Protein AF-A0A379T3Z0-F1 (afdb_monomer)

Secondary structure (DSSP, 8-state):
-PPPHHHHHHHHHTHHHHHHHHHHHT-HHHHHHHHTSSBHHHHHHHHHHHHHHHTTHIIIIIHHHHHHHHH-TT-S-GGGHHHHHHHHHS-HHHHHHHHHHHHHHHHHHHHHHHHHHHHIIIIIIIIIII-TT--HHHHHHHHHHHHHHHHHHHHHHHHHHTT-TT-HHHHHHHHHHHHHHHHHHHHHHHHH-TT--HHHHHHHHHHHHHHHHIIIIIS--SS-HHHHHHHHHHHHHHHHHHHHHHS--SS---PPP--SSB---TTTSTTHHHHHHHHHHGGGG-HHHHHHHSSHHHHHHHHGGGGS------SS------S----HHHHHHHTTSS--

Structure (mmCIF, N/CA/C/O backbone):
data_AF-A0A379T3Z0-F1
#
_entry.id   AF-A0A379T3Z0-F1
#
loop_
_atom_site.group_PDB
_atom_site.id
_atom_site.type_symbol
_atom_site.label_atom_id
_atom_site.label_alt_id
_atom_site.label_comp_id
_atom_site.label_asym_id
_atom_site.label_entity_id
_atom_site.label_seq_id
_atom_site.pdbx_PDB_ins_code
_atom_site.Cartn_x
_atom_site.Cartn_y
_atom_site.Cartn_z
_atom_site.occupancy
_atom_site.B_iso_or_equiv
_atom_site.auth_seq_id
_atom_site.auth_comp_id
_atom_site.auth_asym_id
_atom_site.auth_atom_id
_atom_site.pdbx_PDB_model_num
ATOM 1 N N . MET A 1 1 ? 8.947 -28.298 -14.778 1.00 28.92 1 MET A N 1
ATOM 2 C CA . MET A 1 1 ? 7.660 -29.016 -14.642 1.00 28.92 1 MET A CA 1
ATOM 3 C C . MET A 1 1 ? 6.609 -27.996 -14.218 1.00 28.92 1 MET A C 1
ATOM 5 O O . MET A 1 1 ? 6.736 -27.437 -13.139 1.00 28.92 1 MET A O 1
ATOM 9 N N . ALA A 1 2 ? 5.667 -27.624 -15.089 1.00 28.89 2 ALA A N 1
ATOM 10 C CA . ALA A 1 2 ? 4.627 -26.660 -14.717 1.00 28.89 2 ALA A CA 1
ATOM 11 C C . ALA A 1 2 ? 3.614 -27.351 -13.786 1.00 28.89 2 ALA A C 1
ATOM 13 O O . ALA A 1 2 ? 3.179 -28.455 -14.115 1.00 28.89 2 ALA A O 1
ATOM 14 N N . PRO A 1 3 ? 3.224 -26.748 -12.649 1.00 35.75 3 PRO A N 1
ATOM 15 C CA . PRO A 1 3 ? 2.251 -27.368 -11.761 1.00 35.75 3 PRO A CA 1
ATOM 16 C C . PRO A 1 3 ? 0.891 -27.517 -12.471 1.00 35.75 3 PRO A C 1
ATOM 18 O O . PRO A 1 3 ? 0.545 -26.697 -13.337 1.00 35.75 3 PRO A O 1
ATOM 21 N N . PRO A 1 4 ? 0.105 -28.552 -12.122 1.00 34.31 4 PRO A N 1
ATOM 22 C CA . PRO A 1 4 ? -1.145 -28.881 -12.800 1.00 34.31 4 PRO A CA 1
ATOM 23 C C . PRO A 1 4 ? -2.124 -27.698 -12.793 1.00 34.31 4 PRO A C 1
ATOM 25 O O . PRO A 1 4 ? -2.203 -26.918 -11.843 1.00 34.31 4 PRO A O 1
ATOM 28 N N . THR A 1 5 ? -2.892 -27.557 -13.874 1.00 42.81 5 THR A N 1
ATOM 29 C CA . THR A 1 5 ? -3.839 -26.456 -14.153 1.00 42.81 5 THR A CA 1
ATOM 30 C C . THR A 1 5 ? -4.829 -26.160 -13.019 1.00 42.81 5 THR A C 1
ATOM 32 O O . THR A 1 5 ? -5.204 -25.000 -12.849 1.00 42.81 5 THR A O 1
ATOM 35 N N . ARG A 1 6 ? -5.159 -27.142 -12.166 1.00 33.28 6 ARG A N 1
ATOM 36 C CA . ARG A 1 6 ? -5.992 -26.959 -10.958 1.00 33.28 6 ARG A CA 1
ATOM 37 C C . ARG A 1 6 ? -5.381 -26.004 -9.920 1.00 33.28 6 ARG A C 1
ATOM 39 O O . ARG A 1 6 ? -6.112 -25.254 -9.281 1.00 33.28 6 ARG A O 1
ATOM 46 N N . CYS A 1 7 ? -4.052 -25.934 -9.819 1.00 44.53 7 CYS A N 1
ATOM 47 C CA . CYS A 1 7 ? -3.361 -25.006 -8.915 1.00 44.53 7 CYS A CA 1
ATOM 48 C C . CYS A 1 7 ? -3.495 -23.537 -9.364 1.00 44.53 7 CYS A C 1
ATOM 50 O O . CYS A 1 7 ? -3.517 -22.615 -8.548 1.00 44.53 7 CYS A O 1
ATOM 52 N N . ARG A 1 8 ? -3.659 -23.276 -10.670 1.00 43.12 8 ARG A N 1
ATOM 53 C CA . ARG A 1 8 ? -3.712 -21.897 -11.181 1.00 43.12 8 ARG A CA 1
ATOM 54 C C . ARG A 1 8 ? -4.942 -21.137 -10.708 1.00 43.12 8 ARG A C 1
ATOM 56 O O . ARG A 1 8 ? -4.802 -19.942 -10.477 1.00 43.12 8 ARG A O 1
ATOM 63 N N . LEU A 1 9 ? -6.094 -21.792 -10.551 1.00 37.50 9 LEU A N 1
ATOM 64 C CA . LEU A 1 9 ? -7.332 -21.145 -10.107 1.00 37.50 9 LEU A CA 1
ATOM 65 C C . LEU A 1 9 ? -7.263 -20.781 -8.616 1.00 37.50 9 LEU A C 1
ATOM 67 O O . LEU A 1 9 ? -7.533 -19.635 -8.261 1.00 37.50 9 LEU A O 1
ATOM 71 N N . ALA A 1 10 ? -6.775 -21.698 -7.772 1.00 43.09 10 ALA A N 1
ATOM 72 C CA . ALA A 1 10 ? -6.549 -21.444 -6.348 1.00 43.09 10 ALA A CA 1
ATOM 73 C C . ALA A 1 10 ? -5.635 -20.225 -6.128 1.00 43.09 10 ALA A C 1
ATOM 75 O O . ALA A 1 10 ? -5.984 -19.317 -5.381 1.00 43.09 10 ALA A O 1
ATOM 76 N N . ARG A 1 11 ? -4.534 -20.119 -6.888 1.00 48.69 11 ARG A N 1
ATOM 77 C CA . ARG A 1 11 ? -3.619 -18.962 -6.860 1.00 48.69 11 ARG A CA 1
ATOM 78 C C . ARG A 1 11 ? -4.312 -17.613 -7.117 1.00 48.69 11 ARG A C 1
ATOM 80 O O . ARG A 1 11 ? -3.890 -16.602 -6.558 1.00 48.69 11 ARG A O 1
ATOM 87 N N . ARG A 1 12 ? -5.338 -17.575 -7.981 1.00 46.75 12 ARG A N 1
ATOM 88 C CA . ARG A 1 12 ? -6.075 -16.339 -8.313 1.00 46.75 12 ARG A CA 1
ATOM 89 C C . ARG A 1 12 ? -7.097 -15.967 -7.244 1.00 46.75 12 ARG A C 1
ATOM 91 O O . ARG A 1 12 ? -7.274 -14.782 -6.992 1.00 46.75 12 ARG A O 1
ATOM 98 N N . PHE A 1 13 ? -7.745 -16.958 -6.636 1.00 46.41 13 PHE A N 1
ATOM 99 C CA . PHE A 1 13 ? -8.873 -16.737 -5.732 1.00 46.41 13 PHE A CA 1
ATOM 100 C C . PHE A 1 13 ? -8.493 -16.618 -4.251 1.00 46.41 13 PHE A C 1
ATOM 102 O O . PHE A 1 13 ? -9.243 -15.998 -3.512 1.00 46.41 13 PHE A O 1
ATOM 109 N N . THR A 1 14 ? -7.345 -17.129 -3.793 1.00 61.53 14 THR A N 1
ATOM 110 C CA . THR A 1 14 ? -6.979 -17.026 -2.365 1.00 61.53 14 THR A CA 1
ATOM 111 C C . THR A 1 14 ? -5.936 -15.943 -2.096 1.00 61.53 14 THR A C 1
ATOM 113 O O . THR A 1 14 ? -6.253 -14.930 -1.484 1.00 61.53 14 THR A O 1
ATOM 116 N N . GLY A 1 15 ? -4.704 -16.081 -2.590 1.00 67.31 15 GLY A N 1
ATOM 117 C CA . GLY A 1 15 ? -3.621 -15.141 -2.254 1.00 67.31 15 GLY A CA 1
ATOM 118 C C . GLY A 1 15 ? -3.788 -13.735 -2.847 1.00 67.31 15 GLY A C 1
ATOM 119 O O . GLY A 1 15 ? -3.526 -12.734 -2.180 1.00 67.31 15 GLY A O 1
ATOM 120 N N . LEU A 1 16 ? -4.238 -13.633 -4.102 1.00 73.50 16 LEU A N 1
ATOM 121 C CA . LEU A 1 16 ? -4.326 -12.342 -4.793 1.00 73.50 16 LEU A CA 1
ATOM 122 C C . LEU A 1 16 ? -5.467 -11.462 -4.268 1.00 73.50 16 LEU A C 1
ATOM 124 O O . LEU A 1 16 ? -5.292 -10.248 -4.162 1.00 73.50 16 LEU A O 1
ATOM 128 N N . ILE A 1 17 ? -6.612 -12.066 -3.926 1.00 77.75 17 ILE A N 1
ATOM 129 C CA . ILE A 1 17 ? -7.742 -11.340 -3.336 1.00 77.75 17 ILE A CA 1
ATOM 130 C C . ILE A 1 17 ? -7.294 -10.691 -2.029 1.00 77.75 17 ILE A C 1
ATOM 132 O O . ILE A 1 17 ? -7.467 -9.491 -1.873 1.00 77.75 17 ILE A O 1
ATOM 136 N N . LEU A 1 18 ? -6.607 -11.432 -1.155 1.00 77.88 18 LEU A N 1
ATOM 137 C CA . LEU A 1 18 ? -6.125 -10.913 0.128 1.00 77.88 18 LEU A CA 1
ATOM 138 C C . LEU A 1 18 ? -5.171 -9.726 -0.027 1.00 77.88 18 LEU A C 1
ATOM 140 O O . LEU A 1 18 ? -5.315 -8.720 0.665 1.00 77.88 18 LEU A O 1
ATOM 144 N N . VAL A 1 19 ? -4.218 -9.815 -0.959 1.00 77.50 19 VAL A N 1
ATOM 145 C CA . VAL A 1 19 ? -3.271 -8.720 -1.224 1.00 77.50 19 VAL A CA 1
ATOM 146 C C . VAL A 1 19 ? -3.990 -7.484 -1.763 1.00 77.50 19 VAL A C 1
ATOM 148 O O . VAL A 1 19 ? -3.658 -6.368 -1.364 1.00 77.50 19 VAL A O 1
ATOM 151 N N . ASN A 1 20 ? -4.971 -7.664 -2.650 1.00 81.62 20 ASN A N 1
ATOM 152 C CA . ASN A 1 20 ? -5.754 -6.552 -3.181 1.00 81.62 20 ASN A CA 1
ATOM 153 C C . ASN A 1 20 ? -6.669 -5.945 -2.113 1.00 81.62 20 ASN A C 1
ATOM 155 O O . ASN A 1 20 ? -6.704 -4.726 -1.981 1.00 81.62 20 ASN A O 1
ATOM 159 N N . THR A 1 21 ? -7.359 -6.760 -1.315 1.00 82.12 21 THR A N 1
ATOM 160 C CA . THR A 1 21 ? -8.203 -6.286 -0.211 1.00 82.12 21 THR A CA 1
ATOM 161 C C . THR A 1 21 ? -7.379 -5.497 0.798 1.00 82.12 21 THR A C 1
ATOM 163 O O . THR A 1 21 ? -7.781 -4.401 1.170 1.00 82.12 21 THR A O 1
ATOM 166 N N . PHE A 1 22 ? -6.193 -5.986 1.177 1.00 84.31 22 PHE A N 1
ATOM 167 C CA . PHE A 1 22 ? -5.253 -5.211 1.985 1.00 84.31 22 PHE A CA 1
ATOM 168 C C . PHE A 1 22 ? -4.958 -3.858 1.320 1.00 84.31 22 PHE A C 1
ATOM 170 O O . PHE A 1 22 ? -5.196 -2.795 1.889 1.00 84.31 22 PHE A O 1
ATOM 177 N N . TYR A 1 23 ? -4.490 -3.890 0.071 1.00 82.56 23 TYR A N 1
ATOM 178 C CA . TYR A 1 23 ? -4.040 -2.687 -0.617 1.00 82.56 23 TYR A CA 1
ATOM 179 C C . TYR A 1 23 ? -5.132 -1.614 -0.719 1.00 82.56 23 TYR A C 1
ATOM 181 O O . TYR A 1 23 ? -4.841 -0.444 -0.503 1.00 82.56 23 TYR A O 1
ATOM 189 N N . TRP A 1 24 ? -6.378 -1.990 -1.008 1.00 82.50 24 TRP A N 1
ATOM 190 C CA . TRP A 1 24 ? -7.469 -1.032 -1.206 1.00 82.50 24 TRP A CA 1
ATOM 191 C C . TRP A 1 24 ? -8.179 -0.622 0.085 1.00 82.50 24 TRP A C 1
ATOM 193 O O . TRP A 1 24 ? -8.603 0.526 0.198 1.00 82.50 24 TRP A O 1
ATOM 203 N N . CYS A 1 25 ? -8.303 -1.525 1.059 1.00 81.06 25 CYS A N 1
ATOM 204 C CA . CYS A 1 25 ? -9.104 -1.281 2.260 1.00 81.06 25 CYS A CA 1
ATOM 205 C C . CYS A 1 25 ? -8.281 -0.821 3.467 1.00 81.06 25 CYS A C 1
ATOM 207 O O . CYS A 1 25 ? -8.857 -0.300 4.417 1.00 81.06 25 CYS A O 1
ATOM 209 N N . THR A 1 26 ? -6.960 -1.019 3.466 1.00 81.56 26 THR A N 1
ATOM 210 C CA . THR A 1 26 ? -6.121 -0.773 4.654 1.00 81.56 26 THR A CA 1
ATOM 211 C C . THR A 1 26 ? -4.976 0.196 4.388 1.00 81.56 26 THR A C 1
ATOM 213 O O . THR A 1 26 ? -4.317 0.642 5.325 1.00 81.56 26 THR A O 1
ATOM 216 N N . ASN A 1 27 ? -4.712 0.543 3.125 1.00 83.44 27 ASN A N 1
ATOM 217 C CA . ASN A 1 27 ? -3.683 1.516 2.790 1.00 83.44 27 ASN A CA 1
ATOM 218 C C . ASN A 1 27 ? -4.138 2.927 3.166 1.00 83.44 27 ASN A C 1
ATOM 220 O O . ASN A 1 27 ? -5.074 3.475 2.578 1.00 83.44 27 AS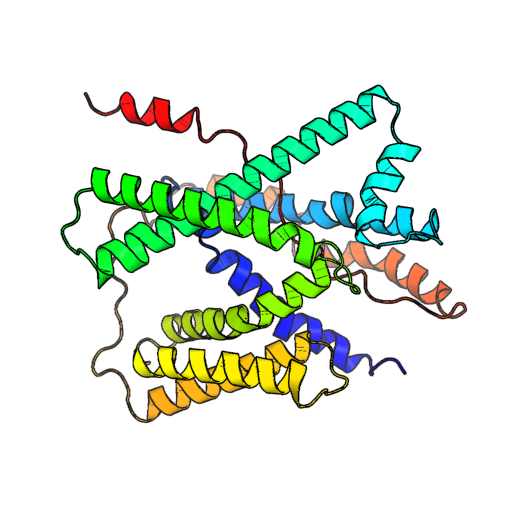N A O 1
ATOM 224 N N . GLN A 1 28 ? -3.413 3.529 4.106 1.00 80.25 28 GLN A N 1
ATOM 225 C CA . GLN A 1 28 ? -3.739 4.828 4.678 1.00 80.25 28 GLN A CA 1
ATOM 226 C C . GLN A 1 28 ? -3.931 5.922 3.620 1.00 80.25 28 GLN A C 1
ATOM 228 O O . GLN A 1 28 ? -4.885 6.687 3.718 1.00 80.25 28 GLN A O 1
ATOM 233 N N . GLY A 1 29 ? -3.102 5.967 2.574 1.00 79.19 29 GLY A N 1
ATOM 234 C CA . GLY A 1 29 ? -3.215 7.002 1.542 1.00 79.19 29 GLY A CA 1
ATOM 235 C C . GLY A 1 29 ? -4.492 6.885 0.703 1.00 79.19 29 GLY A C 1
ATOM 236 O O . GLY A 1 29 ? -5.030 7.886 0.237 1.00 79.19 29 GLY A O 1
ATOM 237 N N . ILE A 1 30 ? -5.011 5.669 0.516 1.00 81.88 30 ILE A N 1
ATOM 238 C CA . ILE A 1 30 ? -6.246 5.414 -0.241 1.00 81.88 30 ILE A CA 1
ATOM 239 C C . ILE A 1 30 ? -7.468 5.630 0.653 1.00 81.88 30 ILE A C 1
ATOM 241 O O . ILE A 1 30 ? -8.401 6.344 0.276 1.00 81.88 30 ILE A O 1
ATOM 245 N N . VAL A 1 31 ? -7.437 5.063 1.859 1.00 82.94 31 VAL A N 1
ATOM 246 C CA . VAL A 1 31 ? -8.533 5.162 2.828 1.00 82.94 31 VAL A CA 1
ATOM 247 C C . VAL A 1 31 ? -8.779 6.619 3.215 1.00 82.94 31 VAL A C 1
ATOM 249 O O . VAL A 1 31 ? -9.921 7.065 3.192 1.00 82.94 31 VAL A O 1
ATOM 252 N N . GLN A 1 32 ? -7.727 7.406 3.464 1.00 81.44 32 GLN A N 1
ATOM 253 C CA . GLN A 1 32 ? -7.862 8.830 3.792 1.00 81.44 32 GLN A CA 1
ATOM 254 C C . GLN A 1 32 ? -8.568 9.634 2.698 1.00 81.44 32 GLN A C 1
ATOM 256 O O . GLN A 1 32 ? -9.402 10.476 3.017 1.00 81.44 32 GLN A O 1
ATOM 261 N N . ARG A 1 33 ? -8.285 9.367 1.417 1.00 82.88 33 ARG A N 1
ATOM 262 C CA . ARG A 1 33 ? -8.971 10.046 0.302 1.00 82.88 33 ARG A CA 1
ATOM 263 C C . ARG A 1 33 ? -10.456 9.710 0.250 1.00 82.88 33 ARG A C 1
ATOM 265 O O . ARG A 1 33 ? -11.266 10.577 -0.051 1.00 82.88 33 ARG A O 1
ATOM 272 N N . THR A 1 34 ? -10.808 8.472 0.583 1.00 82.75 34 THR A N 1
ATOM 273 C CA . THR A 1 34 ? -12.209 8.037 0.642 1.00 82.75 34 THR A CA 1
ATOM 274 C C . THR A 1 34 ? -12.931 8.681 1.828 1.00 82.75 34 THR A C 1
ATOM 276 O O . THR A 1 34 ? -14.049 9.169 1.680 1.00 82.75 34 THR A O 1
ATOM 279 N N . LEU A 1 35 ? -12.271 8.762 2.988 1.00 80.62 35 LEU A N 1
ATOM 280 C CA . LEU A 1 35 ? -12.812 9.394 4.198 1.00 80.62 35 LEU A CA 1
ATOM 281 C C . LEU A 1 35 ? -12.901 10.924 4.102 1.00 80.62 35 LEU A C 1
ATOM 283 O O . LEU A 1 35 ? -13.718 11.524 4.787 1.00 80.62 35 LEU A O 1
ATOM 287 N N . ALA A 1 36 ? -12.096 11.555 3.245 1.00 82.94 36 ALA A N 1
ATOM 288 C CA . ALA A 1 36 ? -12.165 12.989 2.960 1.00 82.94 36 ALA A CA 1
ATOM 289 C C . ALA A 1 36 ? -13.303 13.368 1.990 1.00 82.94 36 ALA A C 1
ATOM 291 O O . ALA A 1 36 ? -13.434 14.534 1.611 1.00 82.94 36 ALA A O 1
ATOM 292 N N . SER A 1 37 ? -14.106 12.398 1.541 1.00 83.44 37 SER A N 1
ATOM 293 C CA . SER A 1 37 ? -15.264 12.661 0.689 1.00 83.44 37 SER A CA 1
ATOM 294 C C . SER A 1 37 ? -16.385 13.364 1.464 1.00 83.44 37 SER A C 1
ATOM 296 O O . SER A 1 37 ? -16.540 13.204 2.670 1.00 83.44 37 SER A O 1
ATOM 298 N N . LYS A 1 38 ? -17.196 14.155 0.752 1.00 81.19 38 LYS A N 1
ATOM 299 C CA . LYS A 1 38 ? -18.299 14.928 1.354 1.00 81.19 38 LYS A CA 1
ATOM 300 C C . LYS A 1 38 ? -19.445 14.054 1.876 1.00 81.19 38 LYS A C 1
ATOM 302 O O . LYS A 1 38 ? -20.234 14.503 2.697 1.00 81.19 38 LYS A O 1
ATOM 307 N N . SER A 1 39 ? -19.597 12.855 1.322 1.00 83.94 39 SER A N 1
ATOM 308 C CA . SER A 1 39 ? -20.637 11.891 1.681 1.00 83.94 39 SER A CA 1
ATOM 309 C C . SER A 1 39 ? -20.210 10.486 1.279 1.00 83.94 39 SER A C 1
ATOM 311 O O . SER A 1 39 ? -19.417 10.332 0.343 1.00 83.94 39 SER A O 1
ATOM 313 N N . LEU A 1 40 ? -20.800 9.465 1.908 1.00 78.44 40 LEU A N 1
ATOM 314 C CA . LEU A 1 40 ? -20.568 8.070 1.527 1.00 78.44 40 LEU A CA 1
ATOM 315 C C . LEU A 1 40 ? -20.837 7.833 0.032 1.00 78.44 40 LEU A C 1
ATOM 317 O O . LEU A 1 40 ? -20.066 7.151 -0.642 1.00 78.44 40 LEU A O 1
ATOM 321 N N . ALA A 1 41 ? -21.890 8.455 -0.503 1.00 76.38 41 ALA A N 1
ATOM 322 C CA . ALA A 1 41 ? -22.268 8.316 -1.903 1.00 76.38 41 ALA A CA 1
ATOM 323 C C . ALA A 1 41 ? -21.207 8.862 -2.875 1.00 76.38 41 ALA A C 1
ATOM 325 O O . ALA A 1 41 ? -20.908 8.229 -3.888 1.00 76.38 41 ALA A O 1
ATOM 326 N N . GLU A 1 42 ? -20.604 10.013 -2.569 1.00 79.06 42 GLU A N 1
ATOM 327 C CA . GLU A 1 42 ? -19.514 10.571 -3.382 1.00 79.06 42 GLU A CA 1
ATOM 328 C C . GLU A 1 42 ? -18.230 9.739 -3.257 1.00 79.06 42 GLU A C 1
ATOM 330 O O . GLU A 1 42 ? -17.539 9.519 -4.254 1.00 79.06 42 GLU A O 1
ATOM 335 N N . GLY A 1 43 ? -17.949 9.192 -2.069 1.00 81.38 43 GLY A N 1
ATOM 336 C CA . GLY A 1 43 ? -16.863 8.228 -1.874 1.00 81.38 43 GLY A CA 1
ATOM 337 C C . GLY A 1 43 ? -17.028 6.972 -2.739 1.00 81.38 43 GLY A C 1
ATOM 338 O O . GLY A 1 43 ? -16.082 6.551 -3.405 1.00 81.38 43 GLY A O 1
ATOM 339 N N . GLN A 1 44 ? -18.241 6.412 -2.808 1.00 79.38 44 GLN A N 1
ATOM 340 C CA . GLN A 1 44 ? -18.561 5.251 -3.650 1.00 79.38 44 GLN A CA 1
ATOM 341 C C . GLN A 1 44 ? -18.398 5.550 -5.147 1.00 79.38 44 GLN A C 1
ATOM 343 O O . GLN A 1 44 ? -17.791 4.755 -5.867 1.00 79.38 44 GLN A O 1
ATOM 348 N N . LYS A 1 45 ? -18.874 6.711 -5.623 1.00 81.88 45 LYS A N 1
ATOM 349 C CA . LYS A 1 45 ? -18.672 7.149 -7.019 1.00 81.88 45 LYS A CA 1
ATOM 350 C C . LYS A 1 45 ? -17.191 7.264 -7.361 1.00 81.88 45 LYS A C 1
ATOM 352 O O . LYS A 1 45 ? -16.762 6.761 -8.398 1.00 81.88 45 LYS A O 1
ATOM 357 N N . GLY A 1 46 ? -16.409 7.891 -6.481 1.00 85.12 46 GLY A N 1
ATOM 358 C CA . GLY A 1 46 ? -14.963 8.014 -6.651 1.00 85.12 46 GLY A CA 1
ATOM 359 C C . GLY A 1 46 ? -14.261 6.655 -6.700 1.00 85.12 46 GLY A C 1
ATOM 360 O O . GLY A 1 46 ? -13.408 6.431 -7.562 1.00 85.12 46 G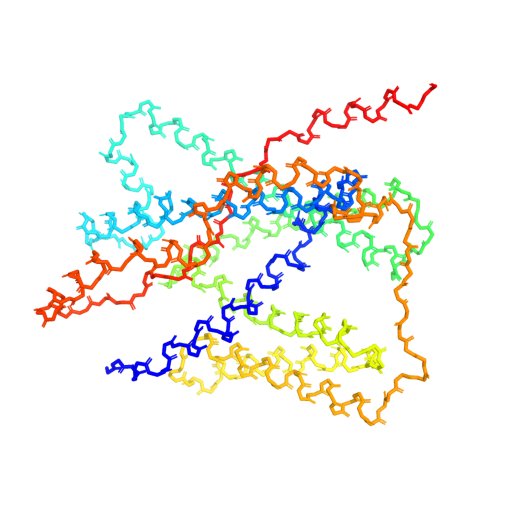LY A O 1
ATOM 361 N N . ALA A 1 47 ? -14.653 5.721 -5.828 1.00 83.75 47 ALA A N 1
ATOM 362 C CA . ALA A 1 47 ? -14.117 4.361 -5.819 1.00 83.75 47 ALA A CA 1
ATOM 363 C C . ALA A 1 47 ? -14.435 3.602 -7.121 1.00 83.75 47 ALA A C 1
ATOM 365 O O . ALA A 1 47 ? -13.546 2.967 -7.690 1.00 83.75 47 ALA A O 1
ATOM 366 N N . LEU A 1 48 ? -15.663 3.718 -7.639 1.00 84.88 48 LEU A N 1
ATOM 367 C CA . LEU A 1 48 ? -16.063 3.104 -8.910 1.00 84.88 48 LEU A CA 1
ATOM 368 C C . LEU A 1 48 ? -15.311 3.702 -10.103 1.00 84.88 48 LEU A C 1
ATOM 370 O O . LEU A 1 48 ? -14.778 2.956 -10.922 1.00 84.88 48 LEU A O 1
ATOM 374 N N . LEU A 1 49 ? -15.199 5.032 -10.176 1.00 85.06 49 LEU A N 1
ATOM 375 C CA . LEU A 1 49 ? -14.412 5.699 -11.216 1.00 85.06 49 LEU A CA 1
ATOM 376 C C . LEU A 1 49 ? -12.946 5.243 -11.184 1.00 85.06 49 LE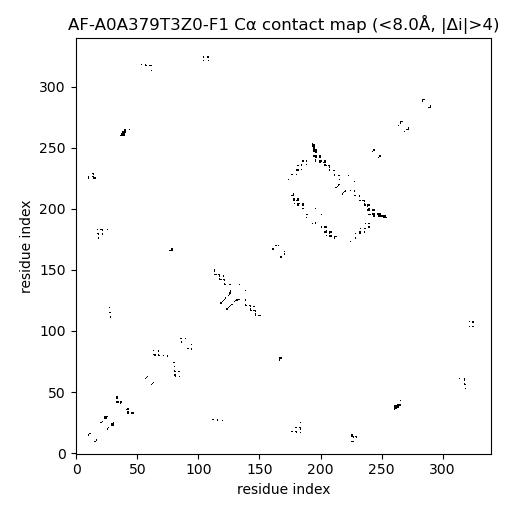U A C 1
ATOM 378 O O . LEU A 1 49 ? -12.360 4.946 -12.224 1.00 85.06 49 LEU A O 1
ATOM 382 N N . THR A 1 50 ? -12.370 5.125 -9.986 1.00 84.88 50 THR A N 1
ATOM 383 C CA . THR A 1 50 ? -11.005 4.612 -9.798 1.00 84.88 50 THR A CA 1
ATOM 384 C C . THR A 1 50 ? -10.870 3.183 -10.321 1.00 84.88 50 THR A C 1
ATOM 386 O O . THR A 1 50 ? -9.893 2.876 -11.001 1.00 84.88 50 THR A O 1
ATOM 389 N N . ALA A 1 51 ? -11.846 2.314 -10.046 1.00 83.69 51 ALA A N 1
ATOM 390 C CA . ALA A 1 51 ? -11.843 0.937 -10.534 1.00 83.69 51 ALA A CA 1
ATOM 391 C C . ALA A 1 51 ? -11.893 0.863 -12.069 1.00 83.69 51 ALA A C 1
ATOM 393 O O . ALA A 1 51 ? -11.180 0.050 -12.653 1.00 83.69 51 ALA A O 1
ATOM 394 N N . VAL A 1 52 ? -12.668 1.738 -12.722 1.00 85.25 52 VAL A N 1
ATOM 395 C CA . VAL A 1 52 ? -12.732 1.824 -14.191 1.00 85.25 52 VAL A CA 1
ATOM 396 C C . VAL A 1 52 ? -11.395 2.281 -14.773 1.00 85.25 52 VAL A C 1
ATOM 398 O O . VAL A 1 52 ? -10.857 1.619 -15.657 1.00 85.25 52 VAL A O 1
ATOM 401 N N . LEU A 1 53 ? -10.813 3.365 -14.251 1.00 85.12 53 LEU A N 1
ATOM 402 C CA . LEU A 1 53 ? -9.515 3.864 -14.727 1.00 85.12 53 LEU A CA 1
ATOM 403 C C . LEU A 1 53 ? -8.406 2.818 -14.550 1.00 85.12 53 LEU A C 1
ATOM 405 O O . LEU A 1 53 ? -7.562 2.652 -15.424 1.00 85.12 53 LEU A O 1
ATOM 409 N N . LYS A 1 54 ? -8.461 2.043 -13.463 1.00 81.50 54 LYS A N 1
ATOM 410 C CA . LYS A 1 54 ? -7.539 0.937 -13.179 1.00 81.50 54 LYS A CA 1
ATOM 411 C C . LYS A 1 54 ? -7.585 -0.198 -14.203 1.00 81.50 54 LYS A C 1
ATOM 413 O O . LYS A 1 54 ? -6.612 -0.941 -14.307 1.00 81.50 54 LYS A O 1
ATOM 418 N N . MET A 1 55 ? -8.666 -0.339 -14.975 1.00 85.31 55 MET A N 1
ATOM 419 C CA . MET A 1 55 ? -8.722 -1.318 -16.069 1.00 85.31 55 MET A CA 1
ATOM 420 C C . MET A 1 55 ? -7.768 -0.961 -17.219 1.00 85.31 55 MET A C 1
ATOM 422 O O . MET A 1 55 ? -7.442 -1.834 -18.020 1.00 85.31 55 MET A O 1
ATOM 426 N N . LEU A 1 56 ? -7.288 0.287 -17.284 1.00 87.50 56 LEU A N 1
ATOM 427 C CA . LEU A 1 56 ? -6.308 0.740 -18.271 1.00 87.50 56 LEU A CA 1
ATOM 428 C C . LEU A 1 56 ? -4.860 0.434 -17.861 1.00 87.50 56 LEU A C 1
ATOM 430 O O . LEU A 1 56 ? -3.996 0.388 -18.735 1.00 87.50 56 LEU A O 1
ATOM 434 N N . ASP A 1 57 ? -4.581 0.178 -16.574 1.00 82.38 57 ASP A N 1
ATOM 435 C CA . ASP A 1 57 ? -3.221 -0.092 -16.077 1.00 82.38 57 ASP A CA 1
ATOM 436 C C . ASP A 1 57 ? -2.511 -1.193 -16.896 1.00 82.38 57 ASP A C 1
ATOM 438 O O . ASP A 1 57 ? -1.353 -0.995 -17.268 1.00 82.38 57 ASP A O 1
ATOM 442 N N . PRO A 1 58 ? -3.154 -2.324 -17.268 1.00 84.44 58 PRO A N 1
ATOM 443 C CA . PRO A 1 58 ? -2.502 -3.329 -18.097 1.00 84.44 58 PRO A CA 1
ATOM 444 C C . PRO A 1 58 ? -2.087 -2.835 -19.485 1.00 84.44 58 PRO A C 1
ATOM 446 O O . PRO A 1 58 ? -1.017 -3.191 -19.974 1.00 84.44 58 PRO A O 1
ATOM 449 N N . LEU A 1 59 ? -2.910 -1.996 -20.110 1.00 86.69 59 LEU A N 1
ATOM 450 C CA . LEU A 1 59 ? -2.635 -1.440 -21.434 1.00 86.69 59 LEU A CA 1
ATOM 451 C C . LEU A 1 59 ? -1.491 -0.426 -21.385 1.00 86.69 59 LEU A C 1
ATOM 453 O O . LEU A 1 59 ? -0.653 -0.408 -22.278 1.00 86.69 59 LEU A O 1
ATOM 457 N N . VAL A 1 60 ? -1.437 0.395 -20.335 1.00 85.56 60 VAL A N 1
ATOM 458 C CA . VAL A 1 60 ? -0.435 1.463 -20.214 1.00 85.56 60 VAL A CA 1
ATOM 459 C C . VAL A 1 60 ? 0.885 0.947 -19.639 1.00 85.56 60 VAL A C 1
ATOM 461 O O . VAL A 1 60 ? 1.941 1.421 -20.037 1.00 85.56 60 VAL A O 1
ATOM 464 N N . LEU A 1 61 ? 0.857 -0.028 -18.725 1.00 83.50 61 LEU A N 1
ATOM 465 C CA . LEU A 1 61 ? 2.044 -0.477 -17.986 1.00 83.50 61 LEU A CA 1
ATOM 466 C C . LEU A 1 61 ? 2.535 -1.873 -18.398 1.00 83.50 61 LEU A C 1
ATOM 468 O O . LEU A 1 61 ? 3.742 -2.069 -18.525 1.00 83.50 61 LEU A O 1
ATOM 472 N N . VAL A 1 62 ? 1.643 -2.852 -18.622 1.00 84.31 62 VAL A N 1
ATOM 473 C CA . VAL A 1 62 ? 2.064 -4.226 -18.998 1.00 84.31 62 VAL A CA 1
ATOM 474 C C . VAL A 1 62 ? 2.492 -4.268 -20.453 1.00 84.31 62 VAL A C 1
ATOM 476 O O . VAL A 1 62 ? 3.538 -4.830 -20.772 1.00 84.31 62 VAL A O 1
ATOM 479 N N . LEU A 1 63 ? 1.662 -3.715 -21.337 1.00 87.31 63 LEU A N 1
ATOM 480 C CA . LEU A 1 63 ? 1.837 -3.877 -22.774 1.00 87.31 63 LEU A CA 1
ATOM 481 C C . LEU A 1 63 ? 3.188 -3.321 -23.258 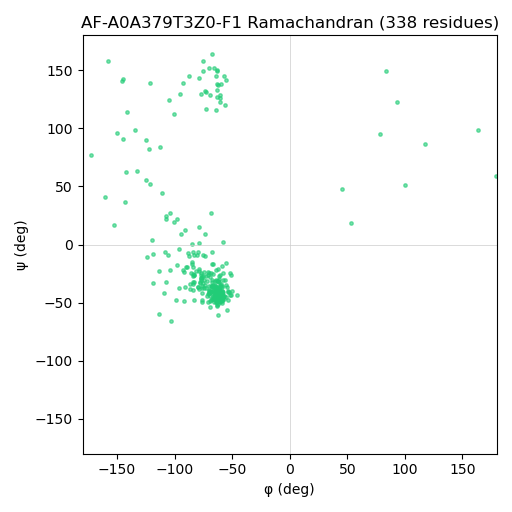1.00 87.31 63 LEU A C 1
ATOM 483 O O . LEU A 1 63 ? 3.886 -4.058 -23.955 1.00 87.31 63 LEU A O 1
ATOM 487 N N . PRO A 1 64 ? 3.641 -2.121 -22.837 1.00 87.31 64 PRO A N 1
ATOM 488 C CA . PRO A 1 64 ? 4.970 -1.644 -23.215 1.00 87.31 64 PRO A CA 1
ATOM 489 C C . PRO A 1 64 ? 6.090 -2.536 -22.667 1.00 87.31 64 PRO A C 1
ATOM 491 O O . PRO A 1 64 ? 7.048 -2.816 -23.378 1.00 87.31 64 PRO A O 1
ATOM 494 N N . GLY A 1 65 ? 5.951 -3.069 -21.448 1.00 85.88 65 GLY A N 1
ATOM 495 C CA . GLY A 1 65 ? 6.909 -4.033 -20.898 1.00 85.88 65 GLY A CA 1
ATOM 496 C C . GLY A 1 65 ? 6.996 -5.326 -21.718 1.00 85.88 65 GLY A C 1
ATOM 497 O O . GLY A 1 65 ? 8.087 -5.842 -21.946 1.00 85.88 65 GLY A O 1
ATOM 498 N N . LEU A 1 66 ? 5.863 -5.827 -22.220 1.00 86.81 66 LEU A N 1
ATOM 499 C CA . LEU A 1 66 ? 5.816 -7.018 -23.074 1.00 86.81 66 LEU A CA 1
ATOM 500 C C . LEU A 1 66 ? 6.440 -6.769 -24.454 1.00 86.81 66 LEU A C 1
ATOM 502 O O . LEU A 1 66 ? 7.138 -7.639 -24.977 1.00 86.81 66 LEU A O 1
ATOM 506 N N . ILE A 1 67 ? 6.201 -5.591 -25.034 1.00 89.38 67 ILE A N 1
ATOM 507 C CA . ILE A 1 67 ? 6.823 -5.165 -26.295 1.00 89.38 67 ILE A CA 1
ATOM 508 C C . ILE A 1 67 ? 8.339 -5.052 -26.105 1.00 89.38 67 ILE A C 1
ATOM 510 O O . ILE A 1 67 ? 9.102 -5.631 -26.876 1.00 89.38 67 ILE A O 1
ATOM 514 N N . ALA A 1 68 ? 8.777 -4.382 -25.037 1.00 87.88 68 ALA A N 1
ATOM 515 C CA . ALA A 1 68 ? 10.186 -4.240 -24.691 1.00 87.88 68 ALA A CA 1
ATOM 516 C C . ALA A 1 68 ? 10.876 -5.596 -24.487 1.00 87.88 68 ALA A C 1
ATOM 518 O O . ALA A 1 68 ? 11.990 -5.778 -24.959 1.00 87.88 68 ALA A O 1
ATOM 519 N N . PHE A 1 69 ? 10.203 -6.564 -23.858 1.00 84.12 69 PHE A N 1
ATOM 520 C CA . PHE A 1 69 ? 10.732 -7.918 -23.688 1.00 84.12 69 PHE A CA 1
ATOM 521 C C . PHE A 1 69 ? 11.009 -8.629 -25.020 1.00 84.12 69 PHE A C 1
ATOM 523 O O . PHE A 1 69 ? 11.969 -9.382 -25.113 1.00 84.12 69 PHE A O 1
ATOM 530 N N . HIS A 1 70 ? 10.192 -8.407 -26.055 1.00 86.31 70 HIS A N 1
ATOM 531 C CA . HIS A 1 70 ? 10.428 -9.014 -27.369 1.00 86.31 70 HIS A CA 1
ATOM 532 C C . HIS A 1 70 ? 11.499 -8.263 -28.167 1.00 86.31 70 HIS A C 1
ATOM 534 O O . HIS A 1 70 ? 12.298 -8.899 -28.850 1.00 86.31 70 HIS A O 1
ATOM 540 N N . LEU A 1 71 ? 11.538 -6.933 -28.058 1.00 88.00 71 LEU A N 1
ATOM 541 C CA . LEU A 1 71 ? 12.484 -6.088 -28.791 1.00 88.00 71 LEU A CA 1
ATOM 542 C C . LEU A 1 71 ? 13.899 -6.090 -28.193 1.00 88.00 71 LEU A C 1
ATOM 544 O O . LEU A 1 71 ? 14.867 -5.968 -28.938 1.00 88.00 71 LEU A O 1
ATOM 548 N N . TYR A 1 72 ? 14.030 -6.231 -26.873 1.00 86.00 72 TYR A N 1
ATOM 549 C CA . TYR A 1 72 ? 15.298 -6.121 -26.150 1.00 86.00 72 TYR A CA 1
ATOM 550 C C . TYR A 1 72 ? 15.550 -7.391 -25.327 1.00 86.00 72 TYR A C 1
ATOM 552 O O . TYR A 1 72 ? 15.149 -7.487 -24.168 1.00 86.00 72 TYR A O 1
ATOM 560 N N . GLN A 1 73 ? 16.215 -8.374 -25.942 1.00 75.56 73 GLN A N 1
ATOM 561 C CA . GLN A 1 73 ? 16.517 -9.667 -25.307 1.00 75.56 73 GLN A CA 1
ATOM 562 C C . GLN A 1 73 ? 17.652 -9.579 -24.263 1.00 75.56 73 GLN A C 1
ATOM 564 O O . GLN A 1 73 ? 17.667 -10.370 -23.324 1.00 75.56 73 GLN A O 1
ATOM 569 N N . ASP A 1 74 ? 18.539 -8.580 -24.368 1.00 77.12 74 ASP A N 1
ATOM 570 C CA . ASP A 1 74 ? 19.750 -8.436 -23.537 1.00 77.12 74 ASP A CA 1
ATOM 571 C C . ASP A 1 74 ? 19.680 -7.246 -22.561 1.00 77.12 74 ASP A C 1
ATOM 573 O O . ASP A 1 74 ? 20.619 -6.459 -22.420 1.00 77.12 74 ASP A O 1
ATOM 577 N N . LEU A 1 75 ? 18.545 -7.065 -21.882 1.00 77.44 75 LEU A N 1
ATOM 578 C CA . LEU A 1 75 ? 18.441 -6.034 -20.847 1.00 77.44 75 LEU A CA 1
ATOM 579 C C . LEU A 1 75 ? 19.128 -6.491 -19.547 1.00 77.44 75 LEU A C 1
ATOM 581 O O . LEU A 1 75 ? 18.786 -7.550 -19.019 1.00 77.44 75 LEU A O 1
ATOM 585 N N . PRO A 1 76 ? 20.018 -5.671 -18.951 1.00 73.38 76 PRO A N 1
ATOM 586 C CA . PRO A 1 76 ? 20.718 -6.036 -17.718 1.00 73.38 76 PRO A CA 1
ATOM 587 C C . PRO A 1 76 ? 19.779 -6.147 -16.506 1.00 73.38 76 PRO A C 1
ATOM 589 O O . PRO A 1 76 ? 20.096 -6.840 -15.542 1.00 73.38 76 PRO A O 1
ATOM 592 N N . LYS A 1 77 ? 18.632 -5.451 -16.529 1.00 75.25 77 LYS A N 1
ATOM 593 C CA . LYS A 1 77 ? 17.603 -5.480 -15.479 1.00 75.25 77 LYS A CA 1
ATOM 594 C C . LYS A 1 77 ? 16.209 -5.347 -16.092 1.00 75.25 77 LYS A C 1
ATOM 596 O O . LYS A 1 77 ? 16.003 -4.515 -16.974 1.00 75.25 77 LYS A O 1
ATOM 601 N N . ALA A 1 78 ? 15.239 -6.090 -15.557 1.00 79.44 78 ALA A N 1
ATOM 602 C CA . ALA A 1 78 ? 13.843 -6.040 -16.007 1.00 79.44 78 ALA A CA 1
ATOM 603 C C . ALA A 1 78 ? 13.213 -4.638 -15.865 1.00 79.44 78 ALA A C 1
ATOM 605 O O . ALA A 1 78 ? 12.442 -4.216 -16.723 1.00 79.44 78 ALA A O 1
ATOM 606 N N . ASP A 1 79 ? 13.597 -3.885 -14.829 1.00 82.69 79 ASP A N 1
ATOM 607 C CA . ASP A 1 79 ? 13.071 -2.539 -14.552 1.00 82.69 79 ASP A CA 1
ATOM 608 C C . ASP A 1 79 ? 13.473 -1.497 -15.625 1.00 82.69 79 ASP A C 1
ATOM 610 O O . ASP A 1 79 ? 12.838 -0.450 -15.746 1.00 82.69 79 ASP A O 1
ATOM 614 N N . MET A 1 80 ? 14.486 -1.794 -16.452 1.00 83.81 80 MET A N 1
ATOM 615 C CA . MET A 1 80 ? 14.936 -0.921 -17.548 1.00 83.81 80 MET A CA 1
ATOM 616 C C . MET A 1 80 ? 14.107 -1.070 -18.829 1.00 83.81 80 MET A C 1
ATOM 618 O O . MET A 1 80 ? 14.239 -0.252 -19.736 1.00 83.81 80 MET A O 1
ATOM 622 N N . ALA A 1 81 ? 13.214 -2.061 -18.906 1.00 87.69 81 ALA A N 1
ATOM 623 C CA . ALA A 1 81 ? 12.440 -2.342 -20.112 1.00 87.69 81 ALA A CA 1
ATOM 624 C C . ALA A 1 81 ? 11.593 -1.143 -20.573 1.00 87.69 81 ALA A C 1
ATOM 626 O O . ALA A 1 81 ? 11.600 -0.789 -21.752 1.00 87.69 81 ALA A O 1
ATOM 627 N N . TYR A 1 82 ? 10.896 -0.485 -19.640 1.00 87.81 82 TYR A N 1
ATOM 628 C CA . TYR A 1 82 ? 10.019 0.639 -19.969 1.00 87.81 82 TYR A CA 1
ATOM 629 C C . TYR A 1 82 ? 10.808 1.901 -20.376 1.00 87.81 82 TYR A C 1
ATOM 631 O O . TYR A 1 82 ? 10.526 2.441 -21.447 1.00 87.81 82 TYR A O 1
ATOM 639 N N . PRO A 1 83 ? 11.830 2.359 -19.617 1.00 87.81 83 PRO A N 1
ATOM 640 C CA . PRO A 1 83 ? 12.657 3.492 -20.038 1.00 87.81 83 PRO A CA 1
ATOM 641 C C . PRO A 1 83 ? 13.379 3.277 -21.374 1.00 87.81 83 PRO A C 1
ATOM 643 O O . PRO A 1 83 ? 13.403 4.192 -22.195 1.00 87.81 83 PRO A O 1
ATOM 646 N N . THR A 1 84 ? 13.930 2.082 -21.623 1.00 89.38 84 THR A N 1
ATOM 647 C CA . THR A 1 84 ? 14.620 1.773 -22.887 1.00 89.38 84 THR A CA 1
ATOM 648 C C . THR A 1 84 ? 13.664 1.833 -24.074 1.00 89.38 84 THR A C 1
ATOM 650 O O . THR A 1 84 ? 13.997 2.415 -25.104 1.00 89.38 84 THR A O 1
ATOM 653 N N . LEU A 1 85 ? 12.449 1.296 -23.928 1.00 91.06 85 LEU A N 1
ATOM 654 C CA . LEU A 1 85 ? 11.444 1.385 -24.983 1.00 91.06 85 LEU A CA 1
ATOM 655 C C . LEU A 1 85 ? 11.065 2.837 -25.283 1.00 91.06 85 LEU A C 1
ATOM 657 O O . LEU A 1 85 ? 11.002 3.220 -26.446 1.00 91.06 85 LEU A O 1
ATOM 661 N N . VAL A 1 86 ? 10.850 3.650 -24.248 1.00 91.19 86 VAL A N 1
ATOM 662 C CA . VAL A 1 86 ? 10.509 5.066 -24.421 1.00 91.19 86 VAL A CA 1
ATOM 663 C C . VAL A 1 86 ? 11.625 5.830 -25.131 1.00 91.19 86 VAL A C 1
ATOM 665 O O . VAL A 1 86 ? 11.332 6.607 -26.036 1.00 91.19 86 VAL A O 1
ATOM 668 N N . ASN A 1 87 ? 12.886 5.594 -24.756 1.00 91.06 87 ASN A N 1
ATOM 669 C CA . ASN A 1 87 ? 14.039 6.258 -25.365 1.00 91.06 87 ASN A CA 1
ATOM 670 C C . ASN A 1 87 ? 14.161 5.952 -26.868 1.00 91.06 87 ASN A C 1
ATOM 672 O O . ASN A 1 87 ? 14.456 6.847 -27.650 1.00 91.06 87 ASN A O 1
ATOM 676 N N . ASN A 1 88 ? 13.868 4.712 -27.265 1.00 91.25 88 ASN A N 1
ATOM 677 C CA . ASN A 1 88 ? 14.005 4.268 -28.651 1.00 91.25 88 ASN A CA 1
ATOM 678 C C . ASN A 1 88 ? 12.781 4.575 -29.531 1.00 91.25 88 ASN A C 1
ATOM 680 O O . ASN A 1 88 ? 12.914 4.641 -30.750 1.00 91.25 88 ASN A O 1
ATOM 684 N N . VAL A 1 89 ? 11.586 4.719 -28.944 1.00 92.69 89 VAL A N 1
ATOM 685 C CA . VAL A 1 89 ? 10.333 4.929 -29.696 1.00 92.69 89 VAL A CA 1
ATOM 686 C C . VAL A 1 89 ? 9.951 6.406 -29.799 1.00 92.69 89 VAL A C 1
ATOM 688 O O . VAL A 1 89 ? 9.408 6.822 -30.822 1.00 92.69 89 VAL A O 1
ATOM 691 N N . LEU A 1 90 ? 10.182 7.207 -28.753 1.00 93.62 90 LEU A N 1
ATOM 692 C CA . LEU A 1 90 ? 9.756 8.606 -28.742 1.00 93.62 90 LEU A CA 1
ATOM 693 C C . LEU A 1 90 ? 10.813 9.539 -29.357 1.00 93.62 90 LEU A C 1
ATOM 695 O O . LEU A 1 90 ?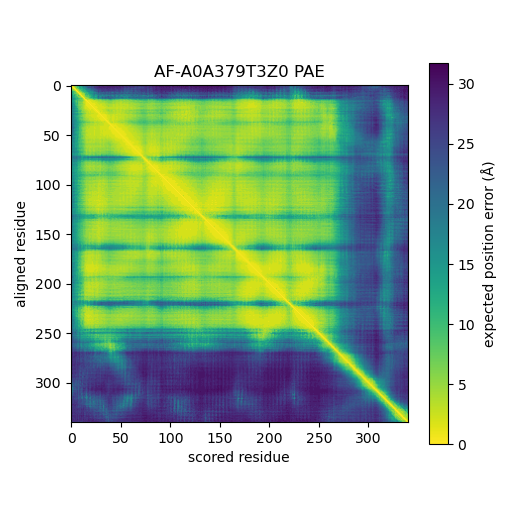 12.007 9.349 -29.139 1.00 93.62 90 LEU A O 1
ATOM 699 N N . PRO A 1 91 ? 10.398 10.612 -30.056 1.00 95.00 91 PRO A N 1
ATOM 700 C CA . PRO A 1 91 ? 11.314 11.660 -30.491 1.00 95.00 91 PRO A CA 1
ATOM 701 C C . PRO A 1 91 ? 11.900 12.406 -29.284 1.00 95.00 91 PRO A C 1
ATOM 703 O O . PRO A 1 91 ? 11.241 12.557 -28.252 1.00 95.00 91 PRO A O 1
ATOM 706 N N . THR A 1 92 ? 13.113 12.946 -29.432 1.00 92.56 92 THR A N 1
ATOM 707 C CA . THR A 1 92 ? 13.896 13.574 -28.351 1.00 92.56 92 THR A CA 1
ATOM 708 C C . THR A 1 92 ? 13.107 14.549 -27.459 1.00 92.56 92 THR A C 1
ATOM 710 O O . THR A 1 92 ? 13.221 14.440 -26.235 1.00 92.56 92 THR A O 1
ATOM 713 N N . PRO A 1 93 ? 12.251 15.452 -27.991 1.00 94.81 93 PRO A N 1
ATOM 714 C CA . PRO A 1 93 ? 11.458 16.347 -27.142 1.00 94.81 93 PRO A CA 1
ATOM 715 C C . PRO A 1 93 ? 10.464 15.604 -26.236 1.00 94.81 93 PRO A C 1
ATOM 717 O O . PRO A 1 93 ? 10.259 15.989 -25.084 1.00 94.81 93 PRO A O 1
ATOM 720 N N . LEU A 1 94 ? 9.870 14.513 -26.729 1.00 95.06 94 LEU A N 1
ATOM 721 C CA . LEU A 1 94 ? 8.912 13.706 -25.975 1.00 95.06 94 LEU A CA 1
ATOM 722 C C . LEU A 1 94 ? 9.592 12.804 -24.940 1.00 95.06 94 LEU A C 1
ATOM 724 O O . LEU A 1 94 ? 8.987 12.527 -23.908 1.00 95.06 94 LEU A O 1
ATOM 728 N N . VAL A 1 95 ? 10.853 12.411 -25.151 1.00 93.81 95 VAL A N 1
ATOM 729 C CA . VAL A 1 95 ? 11.657 11.721 -24.125 1.00 93.81 95 VAL A CA 1
ATOM 730 C C . VAL A 1 95 ? 11.905 12.643 -22.926 1.00 93.81 95 VAL A C 1
ATOM 732 O O . VAL A 1 95 ? 11.713 12.232 -21.781 1.00 93.81 95 VAL A O 1
ATOM 735 N N . GLY A 1 96 ? 12.262 13.909 -23.175 1.00 92.75 96 GLY A N 1
ATOM 736 C CA . GLY A 1 96 ? 12.420 14.914 -22.118 1.00 92.75 96 GLY A CA 1
ATOM 737 C C . GLY A 1 96 ? 11.111 15.189 -21.370 1.00 92.75 96 GLY A C 1
ATOM 738 O O . GLY A 1 96 ? 11.085 15.185 -20.138 1.00 92.75 96 GLY A O 1
ATOM 739 N N . PHE A 1 97 ? 10.006 15.342 -22.108 1.00 94.25 97 PHE A N 1
ATOM 740 C CA . PHE A 1 97 ? 8.668 15.472 -21.523 1.00 94.25 97 PHE A CA 1
ATOM 741 C C . PHE A 1 97 ? 8.294 14.259 -20.661 1.00 94.25 97 PHE A C 1
ATOM 743 O O . PHE A 1 97 ? 7.840 14.420 -19.529 1.00 94.25 97 PHE A O 1
ATOM 750 N N . PHE A 1 98 ? 8.538 13.043 -21.155 1.00 91.56 98 PHE A N 1
ATOM 751 C CA . PHE A 1 98 ? 8.300 11.814 -20.407 1.00 91.56 98 PHE A CA 1
ATOM 752 C C . PHE A 1 98 ? 9.106 11.776 -19.102 1.00 91.56 98 PHE A C 1
ATOM 754 O O . PHE A 1 98 ? 8.549 11.468 -18.049 1.00 91.56 98 PHE A O 1
ATOM 761 N N . GLY A 1 99 ? 10.390 12.145 -19.149 1.00 91.31 99 GLY A N 1
ATOM 762 C CA . GLY A 1 99 ? 11.236 12.241 -17.959 1.00 91.31 99 GLY A CA 1
ATOM 763 C C . GLY A 1 99 ? 10.682 13.219 -16.919 1.00 91.31 99 GLY A C 1
ATOM 764 O O . GLY A 1 99 ? 10.622 12.886 -15.734 1.00 91.31 99 GLY A O 1
ATOM 765 N N . ALA A 1 100 ? 10.200 14.387 -17.354 1.00 93.06 100 ALA A N 1
ATOM 766 C CA . ALA A 1 100 ? 9.576 15.372 -16.471 1.00 93.06 100 ALA A CA 1
ATOM 767 C C . ALA A 1 100 ? 8.280 14.846 -15.824 1.00 93.06 100 ALA A C 1
ATOM 769 O O . ALA A 1 100 ? 8.091 14.993 -14.614 1.00 93.06 100 ALA A O 1
ATOM 770 N N . VAL A 1 101 ? 7.410 14.188 -16.601 1.00 92.06 101 VAL A N 1
ATOM 771 C CA . VAL A 1 101 ? 6.169 13.574 -16.093 1.00 92.06 101 VAL A CA 1
ATOM 772 C C . VAL A 1 101 ? 6.474 12.458 -15.094 1.00 92.06 101 VAL A C 1
ATOM 774 O O . VAL A 1 101 ? 5.863 12.413 -14.025 1.00 92.06 101 VAL A O 1
ATOM 777 N N . LEU A 1 102 ? 7.439 11.588 -15.402 1.00 90.56 102 LEU A N 1
ATOM 778 C CA . LEU A 1 102 ? 7.856 10.501 -14.518 1.00 90.56 102 LEU A CA 1
ATOM 779 C C . LEU A 1 102 ? 8.396 11.047 -13.190 1.00 90.56 102 LEU A C 1
ATOM 781 O O . LEU A 1 102 ? 7.992 10.584 -12.124 1.00 90.56 102 LEU A O 1
ATOM 785 N N . PHE A 1 103 ? 9.253 12.068 -13.241 1.00 90.19 103 PHE A N 1
ATOM 786 C CA . PHE A 1 103 ? 9.789 12.717 -12.045 1.00 90.19 103 PHE A CA 1
ATOM 787 C C . PHE A 1 103 ? 8.682 13.347 -11.189 1.00 90.19 103 PHE A C 1
ATOM 789 O O . PHE A 1 103 ? 8.639 13.140 -9.974 1.00 90.19 103 PHE A O 1
ATOM 796 N N . GLY A 1 104 ? 7.736 14.048 -11.824 1.00 90.06 104 GLY A N 1
ATOM 797 C CA . GLY A 1 104 ? 6.560 14.600 -11.150 1.00 90.06 104 GLY A CA 1
ATOM 798 C C . GLY A 1 104 ? 5.709 13.524 -10.468 1.00 90.06 104 GLY A C 1
ATOM 799 O O . GLY A 1 104 ? 5.346 13.674 -9.300 1.00 90.06 104 GLY A O 1
ATOM 800 N N . ALA A 1 105 ? 5.445 12.408 -11.154 1.00 86.12 105 ALA A N 1
ATOM 801 C CA . ALA A 1 105 ? 4.680 11.287 -10.609 1.00 86.12 105 ALA A CA 1
ATOM 802 C C . ALA A 1 105 ? 5.373 10.632 -9.398 1.00 86.12 105 ALA A C 1
ATOM 804 O O . ALA A 1 105 ? 4.714 10.320 -8.398 1.00 86.12 105 ALA A O 1
ATOM 805 N N . VAL A 1 106 ? 6.701 10.473 -9.454 1.00 88.56 106 VAL A N 1
ATOM 806 C CA . VAL A 1 106 ? 7.511 9.933 -8.350 1.00 88.56 106 VAL A CA 1
ATOM 807 C C . VAL A 1 106 ? 7.468 10.857 -7.134 1.00 88.56 106 VAL A C 1
ATOM 809 O O . VAL A 1 106 ? 7.156 10.389 -6.038 1.00 88.56 106 VAL A O 1
ATOM 812 N N . ILE A 1 107 ? 7.713 12.162 -7.311 1.00 90.50 107 ILE A N 1
ATOM 813 C CA . ILE A 1 107 ? 7.651 13.142 -6.211 1.00 90.50 107 ILE A CA 1
ATOM 814 C C . ILE A 1 107 ? 6.264 13.158 -5.577 1.00 90.50 107 ILE A C 1
ATOM 816 O O . ILE A 1 107 ? 6.136 13.184 -4.352 1.00 90.50 107 ILE A O 1
ATOM 820 N N . SER A 1 108 ? 5.220 13.128 -6.400 1.00 87.50 108 SER A N 1
ATOM 821 C CA . SER A 1 108 ? 3.853 13.173 -5.904 1.00 87.50 108 SER A CA 1
ATOM 822 C C . SER A 1 108 ? 3.508 11.955 -5.046 1.00 87.50 108 SER A C 1
ATOM 824 O O . SER A 1 108 ? 3.053 12.090 -3.907 1.00 87.50 108 SER A O 1
ATOM 826 N N . THR A 1 109 ? 3.846 10.763 -5.539 1.00 86.38 109 THR A N 1
ATOM 827 C CA . THR A 1 109 ? 3.642 9.510 -4.806 1.00 86.38 109 THR A CA 1
ATOM 828 C C . THR A 1 109 ? 4.464 9.478 -3.513 1.00 86.38 109 THR A C 1
ATOM 830 O O . THR A 1 109 ? 3.954 9.086 -2.461 1.00 86.38 109 THR A O 1
ATOM 833 N N . PHE A 1 110 ? 5.716 9.941 -3.560 1.00 88.44 110 PHE A N 1
ATOM 834 C CA . PHE A 1 110 ? 6.590 10.035 -2.390 1.00 88.44 110 PHE A CA 1
ATOM 835 C C . PHE A 1 110 ? 6.010 10.959 -1.309 1.00 88.44 110 PHE A C 1
ATOM 837 O O . PHE A 1 110 ? 5.929 10.574 -0.140 1.00 88.44 110 PHE A O 1
ATOM 844 N N . ASN A 1 111 ? 5.509 12.134 -1.698 1.00 88.44 111 ASN A N 1
ATOM 845 C CA . ASN A 1 111 ? 4.836 13.061 -0.785 1.00 88.44 111 ASN A CA 1
ATOM 846 C C . ASN A 1 111 ? 3.576 12.442 -0.162 1.00 88.44 111 ASN A C 1
ATOM 848 O O . ASN A 1 111 ? 3.338 12.596 1.039 1.00 88.44 111 ASN A O 1
ATOM 852 N N . GLY A 1 112 ? 2.790 11.698 -0.946 1.00 87.75 112 GLY A N 1
ATOM 853 C CA . GLY A 1 112 ? 1.623 10.967 -0.451 1.00 87.75 112 GLY A CA 1
ATOM 854 C C . GLY A 1 112 ? 1.978 9.921 0.614 1.00 87.75 112 GLY A C 1
ATOM 855 O O . GLY A 1 112 ? 1.306 9.836 1.651 1.00 87.75 112 GLY A O 1
ATOM 856 N N . PHE A 1 113 ? 3.060 9.162 0.407 1.00 87.06 113 PHE A N 1
ATOM 857 C CA . PHE A 1 113 ? 3.560 8.200 1.393 1.00 87.06 113 PHE A CA 1
ATOM 858 C C . PHE A 1 113 ? 4.073 8.881 2.664 1.00 87.06 113 PHE A C 1
ATOM 860 O O . PHE A 1 113 ? 3.689 8.469 3.760 1.00 87.06 113 PHE A O 1
ATOM 867 N N . LEU A 1 114 ? 4.864 9.954 2.542 1.00 91.25 114 LEU A N 1
ATOM 868 C CA . LEU A 1 114 ? 5.348 10.718 3.695 1.00 91.25 114 LEU A CA 1
ATOM 869 C C . LEU A 1 114 ? 4.200 11.298 4.523 1.00 91.25 114 LEU A C 1
ATOM 871 O O . LEU A 1 114 ? 4.229 11.208 5.750 1.00 91.25 114 LEU A O 1
ATOM 875 N N . ASN A 1 115 ? 3.166 11.842 3.879 1.00 90.19 115 ASN A N 1
ATOM 876 C CA . ASN A 1 115 ? 1.989 12.358 4.575 1.00 90.19 115 ASN A CA 1
ATOM 877 C C . ASN A 1 115 ? 1.226 11.249 5.318 1.00 90.19 115 ASN A C 1
ATOM 879 O O . ASN A 1 115 ? 0.836 11.414 6.478 1.00 90.19 115 ASN A O 1
ATOM 883 N N . SER A 1 116 ? 1.056 10.095 4.670 1.00 90.81 116 SER A N 1
ATOM 884 C CA . SER A 1 116 ? 0.385 8.932 5.258 1.00 90.81 116 SER A CA 1
ATOM 885 C C . SER A 1 116 ? 1.147 8.406 6.479 1.00 90.81 116 SER A C 1
ATOM 887 O O . SER A 1 116 ? 0.554 8.229 7.544 1.00 90.81 116 SER A O 1
ATOM 889 N N . ALA A 1 117 ? 2.467 8.228 6.357 1.00 91.75 117 ALA A N 1
ATOM 890 C CA . ALA A 1 117 ? 3.337 7.790 7.448 1.00 91.75 117 ALA A CA 1
ATOM 891 C C . ALA A 1 117 ? 3.357 8.804 8.602 1.00 91.75 117 ALA A C 1
ATOM 893 O O . ALA A 1 117 ? 3.219 8.426 9.765 1.00 91.75 117 ALA A O 1
ATOM 894 N N . SER A 1 118 ? 3.446 10.099 8.282 1.00 93.31 118 SER A N 1
ATOM 895 C CA . SER A 1 118 ? 3.434 11.182 9.274 1.00 93.31 118 SER A CA 1
ATOM 896 C C . SER A 1 118 ? 2.122 11.239 10.046 1.00 93.31 118 SER A C 1
ATOM 898 O O . SER A 1 118 ? 2.142 11.450 11.255 1.00 93.31 118 SER A O 1
ATOM 900 N N . THR A 1 119 ? 0.989 11.015 9.373 1.00 91.19 119 THR A N 1
ATOM 901 C CA . THR A 1 119 ? -0.332 10.981 10.017 1.00 91.19 119 THR A CA 1
ATOM 902 C C . THR A 1 119 ? -0.495 9.739 10.887 1.00 91.19 119 THR A C 1
ATOM 904 O O . THR A 1 119 ? -0.990 9.837 12.009 1.00 91.19 119 THR A O 1
ATOM 907 N N . LEU A 1 120 ? -0.056 8.572 10.402 1.00 91.19 120 LEU A N 1
ATOM 908 C CA . LEU A 1 120 ? -0.092 7.331 11.176 1.00 91.19 120 LEU A CA 1
ATOM 909 C C . LEU A 1 120 ? 0.742 7.462 12.457 1.00 91.19 120 LEU A C 1
ATOM 911 O O . LEU A 1 120 ? 0.295 7.051 13.524 1.00 91.19 120 LEU A O 1
ATOM 915 N N . PHE A 1 121 ? 1.913 8.092 12.370 1.00 94.62 121 PHE A N 1
ATOM 916 C CA . PHE A 1 121 ? 2.747 8.359 13.535 1.00 94.62 121 PHE A CA 1
ATOM 917 C C . PHE A 1 121 ? 2.122 9.401 14.470 1.00 94.62 121 PHE A C 1
ATOM 919 O O . PHE A 1 121 ? 1.950 9.125 15.654 1.00 94.62 121 PHE A O 1
ATOM 926 N N . SER A 1 122 ? 1.746 10.583 13.969 1.00 93.69 122 SER A N 1
ATOM 927 C CA . SER A 1 122 ? 1.267 11.680 14.820 1.00 93.69 122 SER A CA 1
ATOM 928 C C . SER A 1 122 ? -0.057 11.351 15.515 1.00 93.69 122 SER A C 1
ATOM 930 O O . SER A 1 122 ? -0.183 11.526 16.724 1.00 93.69 122 SER A O 1
ATOM 932 N N . MET A 1 123 ? -1.038 10.825 14.782 1.00 88.88 123 MET A N 1
ATOM 933 C CA . MET A 1 123 ? -2.360 10.510 15.326 1.00 88.88 123 MET A CA 1
ATOM 934 C C . MET A 1 123 ? -2.411 9.114 15.946 1.00 88.88 123 MET A C 1
ATOM 936 O O . MET A 1 123 ? -3.062 8.919 16.971 1.00 88.88 123 MET A O 1
ATOM 940 N N . GLY A 1 124 ? -1.742 8.136 15.331 1.00 88.25 124 GLY A N 1
ATOM 941 C CA . GLY A 1 124 ? -1.827 6.734 15.739 1.00 88.25 124 GLY A CA 1
ATOM 942 C C . GLY A 1 124 ? -0.895 6.356 16.887 1.00 88.25 124 GLY A C 1
ATOM 943 O O . GLY A 1 124 ? -1.267 5.504 17.692 1.00 88.25 124 GLY A O 1
ATOM 944 N N . ILE A 1 125 ? 0.278 6.989 16.985 1.00 92.75 125 ILE A N 1
ATOM 945 C CA . ILE A 1 125 ? 1.288 6.680 18.007 1.00 92.75 125 ILE A CA 1
ATOM 946 C C . ILE A 1 125 ? 1.444 7.856 18.966 1.00 92.75 125 ILE A C 1
ATOM 948 O O . ILE A 1 125 ? 1.184 7.709 20.156 1.00 92.75 125 ILE A O 1
ATOM 952 N N . TYR A 1 126 ? 1.816 9.037 18.468 1.00 93.12 126 TYR A N 1
ATOM 953 C CA . TYR A 1 126 ? 2.138 10.176 19.325 1.00 93.12 126 TYR A CA 1
ATOM 954 C C . TYR A 1 126 ? 0.931 10.626 20.149 1.00 93.12 126 TYR A C 1
ATOM 956 O O . TYR A 1 126 ? 1.022 10.661 21.371 1.00 93.12 126 TYR A O 1
ATOM 964 N N . ARG A 1 127 ? -0.219 10.891 19.518 1.00 91.69 127 ARG A N 1
ATOM 965 C CA . ARG A 1 127 ? -1.427 11.271 20.257 1.00 91.69 127 ARG A CA 1
ATOM 966 C C . ARG A 1 127 ? -1.910 10.147 21.171 1.00 91.69 127 ARG A C 1
ATOM 968 O O . ARG A 1 127 ? -2.228 10.397 22.314 1.00 91.69 127 ARG A O 1
ATOM 975 N N . ARG A 1 128 ? 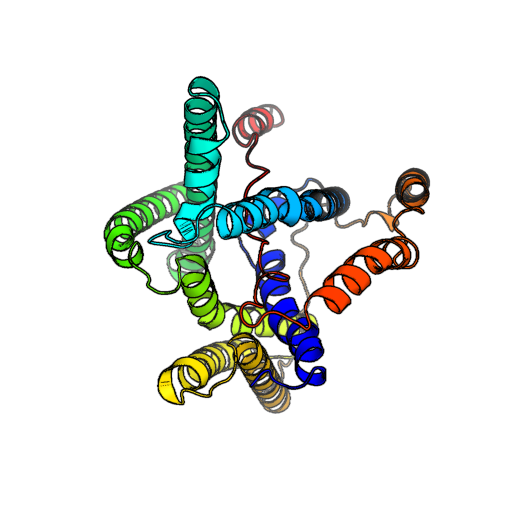-1.971 8.905 20.692 1.00 89.94 128 ARG A N 1
ATOM 976 C CA . ARG A 1 128 ? -2.596 7.809 21.453 1.00 89.94 128 ARG A CA 1
ATOM 977 C C . ARG A 1 128 ? -1.737 7.255 22.596 1.00 89.94 128 ARG A C 1
ATOM 979 O O . ARG A 1 128 ? -2.300 6.712 23.532 1.00 89.94 128 ARG A O 1
ATOM 986 N N . VAL A 1 129 ? -0.409 7.308 22.487 1.00 91.38 129 VAL A N 1
ATOM 987 C CA . VAL A 1 129 ? 0.508 6.619 23.417 1.00 91.38 129 VAL A CA 1
ATOM 988 C C . VAL A 1 129 ? 1.424 7.592 24.157 1.00 91.38 129 VAL A C 1
ATO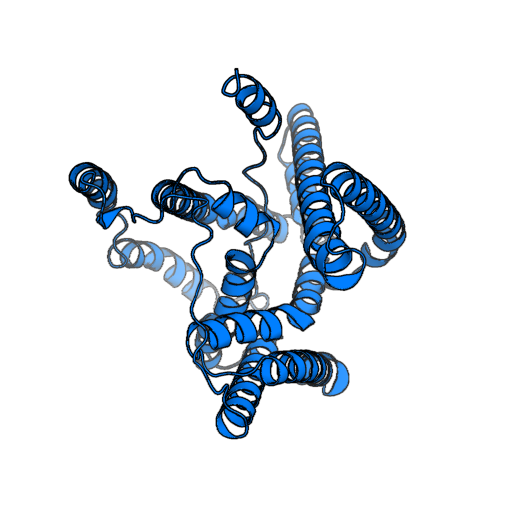M 990 O O . VAL A 1 129 ? 1.787 7.328 25.295 1.00 91.38 129 VAL A O 1
ATOM 993 N N . ILE A 1 130 ? 1.822 8.703 23.526 1.00 91.94 130 ILE A N 1
ATOM 994 C CA . ILE A 1 130 ? 2.823 9.623 24.092 1.00 91.94 130 ILE A CA 1
ATOM 995 C C . ILE A 1 130 ? 2.154 10.831 24.755 1.00 91.94 130 ILE A C 1
ATOM 997 O O . ILE A 1 130 ? 2.524 11.205 25.863 1.00 91.94 130 ILE A O 1
ATOM 1001 N N . ASN A 1 131 ? 1.197 11.471 24.079 1.00 90.12 131 ASN A N 1
ATOM 1002 C CA . ASN A 1 131 ? 0.507 12.652 24.590 1.00 90.12 131 ASN A CA 1
ATOM 1003 C C . ASN A 1 131 ? -0.932 12.752 24.055 1.00 90.12 131 ASN A C 1
ATOM 1005 O O . ASN A 1 131 ? -1.175 13.311 22.981 1.00 90.12 131 ASN A O 1
ATOM 1009 N N . GLU A 1 132 ? -1.881 12.261 24.852 1.00 88.94 132 GLU A N 1
ATOM 1010 C CA . GLU A 1 132 ? -3.317 12.208 24.532 1.00 88.94 132 GLU A CA 1
ATOM 1011 C C . GLU A 1 132 ? -3.951 13.585 24.313 1.00 88.94 132 GLU A C 1
ATOM 1013 O O . GLU A 1 132 ? -4.810 13.744 23.438 1.00 88.94 132 GLU A O 1
ATOM 1018 N N . ASN A 1 133 ? -3.448 14.597 25.023 1.00 88.19 133 ASN A N 1
ATOM 1019 C CA . ASN A 1 133 ? -3.959 15.968 25.009 1.00 88.19 133 ASN A CA 1
ATOM 1020 C C . ASN A 1 133 ? -3.131 16.908 24.118 1.00 88.19 133 ASN A C 1
ATOM 1022 O O . ASN A 1 133 ? -3.179 18.130 24.272 1.00 88.19 133 ASN A O 1
ATOM 1026 N N . ALA A 1 134 ? -2.341 16.364 23.189 1.00 86.31 134 ALA A N 1
ATOM 1027 C CA . ALA A 1 134 ? -1.531 17.172 22.288 1.00 86.31 134 ALA A CA 1
ATOM 1028 C C . ALA A 1 134 ? -2.397 18.101 21.413 1.00 86.31 134 ALA A C 1
ATOM 1030 O O . ALA A 1 134 ? -3.307 17.651 20.714 1.00 86.31 134 ALA A O 1
ATOM 1031 N N . GLN A 1 135 ? -2.058 19.395 21.406 1.00 90.50 135 GLN A N 1
ATOM 1032 C CA . GLN A 1 135 ? -2.705 20.387 20.544 1.00 90.50 135 GLN A CA 1
ATOM 1033 C C . GLN A 1 135 ? -2.477 20.091 19.044 1.00 90.50 135 GLN A C 1
ATOM 1035 O O . GLN A 1 135 ? -1.416 19.555 18.683 1.00 90.50 135 GLN A O 1
ATOM 1040 N N . PRO A 1 136 ? -3.420 20.461 18.152 1.00 89.94 136 PRO A N 1
ATOM 1041 C CA . PRO A 1 136 ? -3.332 20.193 16.712 1.00 89.94 136 PRO A CA 1
ATOM 1042 C C . PRO A 1 136 ? -2.022 20.662 16.059 1.00 89.94 136 PRO A C 1
ATOM 1044 O O . PRO A 1 136 ? -1.413 19.937 15.271 1.00 89.94 136 PRO A O 1
ATOM 1047 N N . GLU A 1 137 ? -1.522 21.836 16.435 1.00 91.44 137 GLU A N 1
ATOM 1048 C CA . GLU A 1 137 ? -0.301 22.442 15.893 1.00 91.44 137 GLU A CA 1
ATOM 1049 C C . GLU A 1 137 ? 0.934 21.611 16.249 1.00 91.44 137 GLU A C 1
ATOM 1051 O O . GLU A 1 137 ? 1.863 21.455 15.445 1.00 91.44 137 GLU A O 1
ATOM 1056 N N . ARG A 1 138 ? 0.942 21.035 17.459 1.00 91.69 138 ARG A N 1
ATOM 1057 C CA . ARG A 1 138 ? 2.017 20.152 17.912 1.00 91.69 138 ARG A CA 1
ATOM 1058 C C . ARG A 1 138 ? 1.995 18.835 17.145 1.00 91.69 138 ARG A C 1
ATOM 1060 O O . ARG A 1 138 ? 3.063 18.371 16.749 1.00 91.69 138 ARG A O 1
ATOM 1067 N N . LEU A 1 139 ? 0.812 18.276 16.885 1.00 91.25 139 LEU A N 1
ATOM 1068 C CA . LEU A 1 139 ? 0.653 17.047 16.099 1.00 91.25 139 LEU A CA 1
ATOM 1069 C C . LEU A 1 139 ? 1.195 17.212 14.677 1.00 91.25 139 LEU A C 1
ATOM 1071 O O . LEU A 1 139 ? 1.938 16.353 14.199 1.00 91.25 139 LEU A O 1
ATOM 1075 N N . VAL A 1 140 ? 0.905 18.345 14.029 1.00 92.56 140 VAL A N 1
ATOM 1076 C CA . VAL A 1 140 ? 1.448 18.661 12.699 1.00 92.56 140 VAL A CA 1
ATOM 1077 C C . VAL A 1 140 ? 2.970 18.805 12.747 1.00 92.56 140 VAL A C 1
ATOM 1079 O O . VAL A 1 140 ? 3.665 18.260 11.889 1.00 92.56 140 VAL A O 1
ATOM 1082 N N . ARG A 1 141 ? 3.518 19.499 13.754 1.00 94.38 141 ARG A N 1
ATOM 1083 C CA . ARG A 1 141 ? 4.972 19.688 13.891 1.00 94.38 141 ARG A CA 1
ATOM 1084 C C . ARG A 1 141 ? 5.709 18.361 14.069 1.00 94.38 141 ARG A C 1
ATOM 1086 O O . ARG A 1 141 ? 6.682 18.114 13.362 1.00 94.38 141 ARG A O 1
ATOM 1093 N N . VAL A 1 142 ? 5.223 17.510 14.970 1.00 94.44 142 VAL A N 1
ATOM 1094 C CA . VAL A 1 142 ? 5.798 16.181 15.227 1.00 94.44 142 VAL A CA 1
ATOM 1095 C C . VAL A 1 142 ? 5.679 15.291 13.991 1.00 94.44 142 VAL A C 1
ATOM 1097 O O . VAL A 1 142 ? 6.647 14.632 13.620 1.00 94.44 142 VAL A O 1
ATOM 1100 N N . GLY A 1 143 ? 4.535 15.327 13.300 1.00 94.00 143 GLY A N 1
ATOM 1101 C CA . GLY A 1 143 ? 4.354 14.626 12.029 1.00 94.00 143 GLY A CA 1
ATOM 1102 C C . GLY A 1 143 ? 5.382 15.051 10.977 1.00 94.00 143 GLY A C 1
ATOM 1103 O O . GLY A 1 143 ? 6.026 14.196 10.383 1.00 94.00 143 GLY A O 1
ATOM 1104 N N . ARG A 1 144 ? 5.612 16.360 10.790 1.00 94.12 144 ARG A N 1
ATOM 1105 C CA . ARG A 1 144 ? 6.612 16.869 9.827 1.00 94.12 144 ARG A CA 1
ATOM 1106 C C . ARG A 1 144 ? 8.043 16.468 10.191 1.00 94.12 144 ARG A C 1
ATOM 1108 O O . ARG A 1 144 ? 8.812 16.132 9.297 1.00 94.12 144 ARG A O 1
ATOM 1115 N N . GLN A 1 145 ? 8.395 16.482 11.477 1.00 95.31 145 GLN A N 1
ATOM 1116 C CA . GLN A 1 145 ? 9.710 16.031 11.951 1.00 95.31 145 GLN A CA 1
ATOM 1117 C C . GLN A 1 145 ? 9.922 14.538 11.680 1.00 95.31 145 GLN A C 1
ATOM 1119 O O . GLN A 1 145 ? 10.965 14.149 11.160 1.00 95.31 145 GLN A O 1
ATOM 1124 N N . PHE A 1 146 ? 8.911 13.713 11.964 1.00 95.81 146 PHE A N 1
ATOM 1125 C CA . PHE A 1 146 ? 8.942 12.288 11.647 1.00 95.81 146 PHE A CA 1
ATOM 1126 C C . PHE A 1 146 ? 9.023 12.035 10.134 1.00 95.81 146 PHE A C 1
ATOM 1128 O O . PHE A 1 146 ? 9.822 11.216 9.689 1.00 95.81 146 PHE A O 1
ATOM 1135 N N . GLY A 1 147 ? 8.256 12.775 9.330 1.00 94.69 147 GLY A N 1
ATOM 1136 C CA . GLY A 1 147 ? 8.319 12.701 7.870 1.00 94.69 147 GLY A CA 1
ATOM 1137 C C . GLY A 1 147 ? 9.711 13.025 7.324 1.00 94.69 147 GLY A C 1
ATOM 1138 O O . GLY A 1 147 ? 10.227 12.280 6.496 1.00 94.69 147 GLY A O 1
ATOM 1139 N N . LEU A 1 148 ? 10.357 14.083 7.830 1.00 95.62 148 LEU A N 1
ATOM 1140 C CA . LEU A 1 148 ? 11.733 14.425 7.457 1.00 95.62 148 LEU A CA 1
ATOM 1141 C C . LEU A 1 148 ? 12.717 13.308 7.836 1.00 95.62 148 LEU A C 1
ATOM 1143 O O . LEU A 1 148 ? 13.561 12.929 7.028 1.00 95.62 148 LEU A O 1
ATOM 1147 N N . PHE A 1 149 ? 12.583 12.753 9.040 1.00 95.88 149 PHE A N 1
ATOM 1148 C CA . PHE A 1 149 ? 13.405 11.639 9.504 1.00 95.88 149 PHE A CA 1
ATOM 1149 C C . PHE A 1 149 ? 13.282 10.405 8.592 1.00 95.88 149 PHE A C 1
ATOM 1151 O O . PHE A 1 149 ? 14.292 9.874 8.131 1.00 95.88 149 PHE A O 1
ATOM 1158 N N . ILE A 1 150 ? 12.056 9.990 8.255 1.00 95.12 150 ILE A N 1
ATOM 1159 C CA . ILE A 1 150 ? 11.812 8.864 7.340 1.00 95.12 150 ILE A CA 1
ATOM 1160 C C . ILE A 1 150 ? 12.324 9.163 5.926 1.00 95.12 150 ILE A C 1
ATOM 1162 O O . ILE A 1 150 ? 12.861 8.265 5.274 1.00 95.12 150 ILE A O 1
ATOM 1166 N N . ALA A 1 151 ? 12.205 10.404 5.447 1.00 94.50 151 ALA A N 1
ATOM 1167 C CA . ALA A 1 151 ? 12.725 10.799 4.141 1.00 94.50 151 ALA A CA 1
ATOM 1168 C C . ALA A 1 151 ? 14.252 10.638 4.064 1.00 94.50 151 ALA A C 1
ATOM 1170 O O . ALA A 1 151 ? 14.752 10.042 3.112 1.00 94.50 151 ALA A O 1
ATOM 1171 N N . ILE A 1 152 ? 14.982 11.093 5.088 1.00 95.44 152 ILE A N 1
ATOM 1172 C CA . ILE A 1 152 ? 16.444 10.943 5.167 1.00 95.44 152 ILE A CA 1
ATOM 1173 C C . ILE A 1 152 ? 16.828 9.460 5.181 1.00 95.44 152 ILE A C 1
ATOM 1175 O O . ILE A 1 152 ? 17.665 9.041 4.386 1.00 95.44 152 ILE A O 1
ATOM 1179 N N . ILE A 1 153 ? 16.177 8.644 6.017 1.00 94.56 153 ILE A N 1
ATOM 1180 C CA . ILE A 1 153 ? 16.433 7.194 6.057 1.00 94.56 153 ILE A CA 1
ATOM 1181 C C . ILE A 1 153 ? 16.169 6.548 4.694 1.00 94.56 153 ILE A C 1
ATOM 1183 O O . ILE A 1 153 ? 16.963 5.729 4.240 1.00 94.56 153 ILE A O 1
ATOM 1187 N N . SER A 1 154 ? 15.089 6.935 4.014 1.00 92.94 154 SER A N 1
ATOM 1188 C CA . SER A 1 154 ? 14.747 6.394 2.694 1.00 92.94 154 SER A CA 1
ATOM 1189 C C . SER A 1 154 ? 15.838 6.684 1.659 1.00 92.94 154 SER A C 1
ATOM 1191 O O . SER A 1 154 ? 16.184 5.797 0.882 1.00 92.94 154 SER A O 1
ATOM 1193 N N . ILE A 1 155 ? 16.427 7.887 1.682 1.00 92.44 155 ILE A N 1
ATOM 1194 C CA . ILE A 1 155 ? 17.551 8.265 0.807 1.00 92.44 155 ILE A CA 1
ATOM 1195 C C . ILE A 1 155 ? 18.792 7.415 1.109 1.00 92.44 155 ILE A C 1
ATOM 1197 O O . ILE A 1 155 ? 19.457 6.961 0.182 1.00 92.44 155 ILE A O 1
ATOM 1201 N N . LEU A 1 156 ? 19.086 7.161 2.388 1.00 93.19 156 LEU A N 1
ATOM 1202 C CA . LEU A 1 156 ? 20.240 6.352 2.796 1.00 93.19 156 LEU A CA 1
ATOM 1203 C C . LEU A 1 156 ? 20.092 4.871 2.416 1.00 93.19 156 LEU A C 1
ATOM 1205 O O . LEU A 1 156 ? 21.073 4.222 2.059 1.00 93.19 156 LEU A O 1
ATOM 1209 N N . VAL A 1 157 ? 18.871 4.336 2.478 1.00 90.69 157 VAL A N 1
ATOM 1210 C CA . VAL A 1 157 ? 18.585 2.922 2.194 1.00 90.69 157 VAL A CA 1
ATOM 1211 C C . VAL A 1 157 ? 18.407 2.656 0.691 1.00 90.69 157 VAL A C 1
ATOM 1213 O O . VAL A 1 157 ? 18.707 1.556 0.229 1.00 90.69 157 VAL A O 1
ATOM 1216 N N . ALA A 1 158 ? 17.978 3.642 -0.105 1.00 89.25 158 ALA A N 1
ATOM 1217 C CA . ALA A 1 158 ? 17.700 3.462 -1.535 1.00 89.25 158 ALA A CA 1
ATOM 1218 C C . ALA A 1 158 ? 18.844 2.802 -2.350 1.00 89.25 158 ALA A C 1
ATOM 1220 O O . ALA A 1 158 ? 18.545 1.877 -3.114 1.00 89.25 158 ALA A O 1
ATOM 1221 N N . PRO A 1 159 ? 20.138 3.162 -2.182 1.00 88.06 159 PRO A N 1
ATOM 1222 C CA . PRO A 1 159 ? 21.239 2.530 -2.919 1.00 88.06 159 PRO A CA 1
ATOM 1223 C C . PRO A 1 159 ? 21.385 1.029 -2.649 1.00 88.06 159 PRO A C 1
ATOM 1225 O O . PRO A 1 159 ? 21.798 0.279 -3.532 1.00 88.06 159 PRO A O 1
ATOM 1228 N N . TRP A 1 160 ? 21.011 0.577 -1.450 1.00 84.56 160 TRP A N 1
ATOM 1229 C CA . TRP A 1 160 ? 21.120 -0.825 -1.044 1.00 84.56 160 TRP A CA 1
ATOM 1230 C C . TRP A 1 160 ? 20.076 -1.704 -1.738 1.00 84.56 160 TRP A C 1
ATOM 1232 O O . TRP A 1 160 ? 20.304 -2.890 -1.956 1.00 84.56 160 TRP A O 1
ATOM 1242 N N . ILE A 1 161 ? 18.939 -1.117 -2.117 1.00 83.50 161 ILE A N 1
ATOM 1243 C CA . ILE A 1 161 ? 17.819 -1.821 -2.750 1.00 83.50 161 ILE A CA 1
ATOM 1244 C C . ILE A 1 161 ? 17.930 -1.781 -4.285 1.00 83.50 161 ILE A C 1
ATOM 1246 O O . ILE A 1 161 ? 17.429 -2.671 -4.970 1.00 83.50 161 ILE A O 1
ATOM 1250 N N . ALA A 1 162 ? 18.637 -0.796 -4.851 1.00 76.44 162 ALA A N 1
ATOM 1251 C CA . ALA A 1 162 ? 18.747 -0.574 -6.299 1.00 76.44 162 ALA A CA 1
ATOM 1252 C C . ALA A 1 162 ? 19.323 -1.764 -7.105 1.00 76.44 162 ALA A C 1
ATOM 1254 O O . ALA A 1 162 ? 19.154 -1.841 -8.327 1.00 76.44 162 ALA A O 1
ATOM 1255 N N . ASN A 1 163 ? 20.000 -2.703 -6.438 1.00 71.12 163 ASN A N 1
ATOM 1256 C CA . ASN A 1 163 ? 20.597 -3.896 -7.045 1.00 71.12 163 ASN A CA 1
ATOM 1257 C C . ASN A 1 163 ? 19.848 -5.199 -6.715 1.00 71.12 163 ASN A C 1
ATOM 1259 O O . ASN A 1 163 ? 20.443 -6.272 -6.783 1.00 71.12 163 ASN A O 1
ATOM 1263 N N . ALA A 1 164 ? 18.553 -5.127 -6.385 1.00 72.69 164 ALA A N 1
ATOM 1264 C CA . ALA A 1 164 ? 17.729 -6.312 -6.147 1.00 72.69 164 ALA A CA 1
ATOM 1265 C C . ALA A 1 164 ? 17.740 -7.276 -7.367 1.00 72.69 164 ALA A C 1
ATOM 1267 O O . ALA A 1 164 ? 17.321 -6.876 -8.457 1.00 72.69 164 ALA A O 1
ATOM 1268 N N . PRO A 1 165 ? 18.185 -8.541 -7.209 1.00 63.88 165 PRO A N 1
ATOM 1269 C CA . PRO A 1 165 ? 18.458 -9.453 -8.328 1.00 63.88 165 PRO A CA 1
ATOM 1270 C C . PRO A 1 165 ? 17.204 -9.962 -9.059 1.00 63.88 165 PRO A C 1
ATOM 1272 O O . PRO A 1 165 ? 17.271 -10.269 -10.243 1.00 63.88 165 PRO A O 1
ATOM 1275 N N . GLU A 1 166 ? 16.049 -10.011 -8.389 1.00 66.12 166 GLU A N 1
ATOM 1276 C CA . GLU A 1 166 ? 14.765 -10.449 -8.974 1.00 66.12 166 GLU A CA 1
ATOM 1277 C C . GLU A 1 166 ? 13.901 -9.285 -9.507 1.00 66.12 166 GLU A C 1
ATOM 1279 O O . GLU A 1 166 ? 12.730 -9.472 -9.845 1.00 66.12 166 GLU A O 1
ATOM 1284 N N . GLY A 1 167 ? 14.460 -8.070 -9.556 1.00 72.81 167 GLY A N 1
ATOM 1285 C CA . GLY A 1 167 ? 13.729 -6.836 -9.844 1.00 72.81 167 GLY A CA 1
ATOM 1286 C C . GLY A 1 167 ? 13.044 -6.246 -8.607 1.00 72.81 167 GLY A C 1
ATOM 1287 O O . GLY A 1 167 ? 12.611 -6.955 -7.690 1.00 72.81 167 GLY A O 1
ATOM 1288 N N . LEU A 1 168 ? 12.925 -4.916 -8.584 1.00 79.44 168 LEU A N 1
ATOM 1289 C CA . LEU A 1 168 ? 12.413 -4.167 -7.427 1.00 79.44 168 LEU A CA 1
ATOM 1290 C C . LEU A 1 168 ? 10.978 -4.561 -7.056 1.00 79.44 168 LEU A C 1
ATOM 1292 O O . LEU A 1 168 ? 10.610 -4.606 -5.879 1.00 79.44 168 LEU A O 1
ATOM 1296 N N . TYR A 1 169 ? 10.163 -4.885 -8.060 1.00 76.81 169 TYR A N 1
ATOM 1297 C CA . TYR A 1 169 ? 8.767 -5.253 -7.859 1.00 76.81 169 TYR A CA 1
ATOM 1298 C C . TYR A 1 169 ? 8.591 -6.586 -7.114 1.00 76.81 169 TYR A C 1
ATOM 1300 O O . TYR A 1 169 ? 7.795 -6.652 -6.172 1.00 76.81 169 TYR A O 1
ATOM 1308 N N . SER A 1 170 ? 9.326 -7.636 -7.510 1.00 73.81 170 SER A N 1
ATOM 1309 C CA . SER A 1 170 ? 9.255 -8.957 -6.858 1.00 73.81 170 SER A CA 1
ATOM 1310 C C . SER A 1 170 ? 9.649 -8.838 -5.389 1.00 73.81 170 SER A C 1
ATOM 1312 O O . SER A 1 170 ? 8.914 -9.270 -4.497 1.00 73.81 170 SER A O 1
ATOM 1314 N N . TRP A 1 171 ? 10.756 -8.139 -5.138 1.00 79.31 171 TRP A N 1
ATOM 1315 C CA . TRP A 1 171 ? 11.261 -7.888 -3.796 1.00 79.31 171 TRP A CA 1
ATOM 1316 C C . TRP A 1 171 ? 10.243 -7.139 -2.923 1.00 79.31 171 TRP A C 1
ATOM 1318 O O . TRP A 1 171 ? 9.908 -7.589 -1.825 1.00 79.31 171 TRP A O 1
ATOM 1328 N N . MET A 1 172 ? 9.648 -6.056 -3.440 1.00 81.19 172 MET A N 1
ATOM 1329 C CA . MET A 1 172 ? 8.618 -5.304 -2.717 1.00 81.19 172 MET A CA 1
ATOM 1330 C C . MET A 1 172 ? 7.378 -6.161 -2.417 1.00 81.19 172 MET A C 1
ATOM 1332 O O . MET A 1 172 ? 6.781 -6.040 -1.346 1.00 81.19 172 MET A O 1
ATOM 1336 N N . LYS A 1 173 ? 6.970 -7.050 -3.333 1.00 76.31 173 LYS A N 1
ATOM 1337 C CA . LYS A 1 173 ? 5.838 -7.960 -3.096 1.00 76.31 173 LYS A CA 1
ATOM 1338 C C . LYS A 1 173 ? 6.126 -8.981 -2.000 1.00 76.31 173 LYS A C 1
ATOM 1340 O O . LYS A 1 173 ? 5.234 -9.225 -1.188 1.00 76.31 173 LYS A O 1
ATOM 1345 N N . GLN A 1 174 ? 7.333 -9.535 -1.952 1.00 77.50 174 GLN A N 1
ATOM 1346 C CA . GLN A 1 174 ? 7.729 -10.486 -0.911 1.00 77.50 174 GLN A CA 1
ATOM 1347 C C . GLN A 1 174 ? 7.766 -9.824 0.470 1.00 77.50 174 GLN A C 1
ATOM 1349 O O . GLN A 1 174 ? 7.213 -10.378 1.420 1.00 77.50 174 GLN A O 1
ATOM 1354 N N . LEU A 1 175 ? 8.317 -8.609 0.569 1.00 82.69 175 LEU A N 1
ATOM 1355 C CA . LEU A 1 175 ? 8.328 -7.845 1.820 1.00 82.69 175 LEU A CA 1
ATOM 1356 C C . LEU A 1 175 ? 6.926 -7.465 2.291 1.00 82.69 175 LEU A C 1
ATOM 1358 O O . LEU A 1 175 ? 6.590 -7.640 3.460 1.00 82.69 175 LEU A O 1
ATOM 1362 N N . ASN A 1 176 ? 6.081 -6.990 1.378 1.00 83.25 176 ASN A N 1
ATOM 1363 C CA . ASN A 1 176 ? 4.697 -6.660 1.704 1.00 83.25 176 ASN A CA 1
ATOM 1364 C C . ASN A 1 176 ? 3.913 -7.896 2.172 1.00 83.25 176 ASN A C 1
ATOM 1366 O O . ASN A 1 176 ? 3.040 -7.795 3.030 1.00 83.25 176 ASN A O 1
ATOM 1370 N N . GLY A 1 177 ? 4.252 -9.084 1.667 1.00 79.00 177 GLY A N 1
ATOM 1371 C CA . GLY A 1 177 ? 3.661 -10.346 2.106 1.00 79.00 177 GLY A CA 1
ATOM 1372 C C . GLY A 1 177 ? 3.780 -10.615 3.611 1.00 79.00 177 GLY A C 1
ATOM 1373 O O . GLY A 1 177 ? 2.856 -11.191 4.183 1.00 79.00 177 GLY A O 1
ATOM 1374 N N . ILE A 1 178 ? 4.847 -10.124 4.256 1.00 85.75 178 ILE A N 1
ATOM 1375 C CA . ILE A 1 178 ? 5.134 -10.342 5.684 1.00 85.75 178 ILE A CA 1
ATOM 1376 C C . ILE A 1 178 ? 4.002 -9.813 6.572 1.00 85.75 178 ILE A C 1
ATOM 1378 O O . ILE A 1 178 ? 3.590 -10.481 7.519 1.00 85.75 178 ILE A O 1
ATOM 1382 N N . TYR A 1 179 ? 3.491 -8.617 6.274 1.00 86.62 179 TYR A N 1
ATOM 1383 C CA . TYR A 1 179 ? 2.528 -7.923 7.133 1.00 86.62 179 TYR A CA 1
ATOM 1384 C C . TYR A 1 179 ? 1.139 -7.764 6.504 1.00 86.62 179 TYR A C 1
ATOM 1386 O O . TYR A 1 179 ? 0.159 -7.648 7.242 1.00 86.62 179 TYR A O 1
ATOM 1394 N N . ASN A 1 180 ? 1.011 -7.805 5.172 1.00 85.69 180 ASN A N 1
ATOM 1395 C CA . ASN A 1 180 ? -0.272 -7.582 4.499 1.00 85.69 180 ASN A CA 1
ATOM 1396 C C . ASN A 1 180 ? -1.339 -8.600 4.911 1.00 85.69 180 ASN A C 1
ATOM 1398 O O . ASN A 1 180 ? -2.472 -8.233 5.222 1.00 85.69 180 ASN A O 1
ATOM 1402 N N . VAL A 1 181 ? -0.987 -9.889 4.893 1.00 86.00 181 VAL A N 1
ATOM 1403 C CA . VAL A 1 181 ? -1.945 -10.970 5.155 1.00 86.00 181 VAL A CA 1
ATOM 1404 C C . VAL A 1 181 ? -2.399 -11.002 6.615 1.00 86.00 181 VAL A C 1
ATOM 1406 O O . VAL A 1 181 ? -3.611 -11.043 6.842 1.00 86.00 181 VAL A O 1
ATOM 1409 N N . PRO A 1 182 ? -1.503 -10.945 7.617 1.00 90.50 182 PRO A N 1
ATOM 1410 C CA . PRO A 1 182 ? -1.937 -10.874 9.009 1.00 90.50 182 PRO A CA 1
ATOM 1411 C C . PRO A 1 182 ? -2.857 -9.673 9.267 1.00 90.50 182 PRO A C 1
ATOM 1413 O O . PRO A 1 182 ? -3.922 -9.826 9.862 1.00 90.50 182 PRO A O 1
ATOM 1416 N N . LEU A 1 183 ? -2.512 -8.496 8.733 1.00 90.88 183 LEU A N 1
ATOM 1417 C CA . LEU A 1 183 ? -3.278 -7.270 8.957 1.00 90.88 183 LEU A CA 1
ATOM 1418 C C . LEU A 1 183 ? -4.672 -7.327 8.313 1.00 90.88 183 LEU A C 1
ATOM 1420 O O . LEU A 1 183 ? -5.664 -7.024 8.979 1.00 90.88 183 LEU A O 1
ATOM 1424 N N . VAL A 1 184 ? -4.781 -7.763 7.051 1.00 88.25 184 VAL A N 1
ATOM 1425 C CA . VAL A 1 184 ? -6.096 -7.888 6.395 1.00 88.25 184 VAL A CA 1
ATOM 1426 C C . VAL A 1 184 ? -6.964 -8.946 7.072 1.00 88.25 184 VAL A C 1
ATOM 1428 O O . VAL A 1 184 ? -8.169 -8.745 7.206 1.00 88.25 184 VAL A O 1
ATOM 1431 N N . THR A 1 185 ? -6.361 -10.029 7.575 1.00 90.31 185 THR A N 1
ATOM 1432 C CA . THR A 1 185 ? -7.087 -11.057 8.333 1.00 90.31 185 THR A CA 1
ATOM 1433 C C . THR A 1 185 ? -7.683 -10.465 9.601 1.00 90.31 185 THR A C 1
ATOM 1435 O O . THR A 1 185 ? -8.868 -10.651 9.854 1.00 90.31 185 THR A O 1
ATOM 1438 N N . ILE A 1 186 ? -6.906 -9.687 10.359 1.00 91.19 186 ILE A N 1
ATOM 1439 C CA . ILE A 1 186 ? -7.384 -9.035 11.584 1.00 91.19 186 ILE A CA 1
ATOM 1440 C C . ILE A 1 186 ? -8.577 -8.120 11.299 1.00 91.19 186 ILE A C 1
ATOM 1442 O O . ILE A 1 186 ? -9.548 -8.137 12.053 1.00 91.19 186 ILE A O 1
ATOM 1446 N N . ILE A 1 187 ? -8.533 -7.354 10.206 1.00 88.50 187 ILE A N 1
ATOM 1447 C CA . ILE A 1 187 ? -9.623 -6.447 9.826 1.00 88.50 187 ILE A CA 1
ATOM 1448 C C . ILE A 1 187 ? -10.874 -7.222 9.406 1.00 88.50 187 ILE A C 1
ATOM 1450 O O . ILE A 1 187 ? -11.959 -6.928 9.903 1.00 88.50 187 ILE A O 1
ATOM 1454 N N . ILE A 1 188 ? -10.733 -8.232 8.541 1.00 88.75 188 ILE A N 1
ATOM 1455 C CA . ILE A 1 188 ? -11.852 -9.081 8.104 1.00 88.75 188 ILE A CA 1
ATOM 1456 C C . ILE A 1 188 ? -12.494 -9.758 9.321 1.00 88.75 188 ILE A C 1
ATOM 1458 O O . ILE A 1 188 ? -13.702 -9.663 9.527 1.00 88.75 188 ILE A O 1
ATOM 1462 N N . MET A 1 189 ? -11.684 -10.388 10.170 1.00 89.00 189 MET A N 1
ATOM 1463 C CA . MET A 1 189 ? -12.168 -11.089 11.356 1.00 89.00 189 MET A CA 1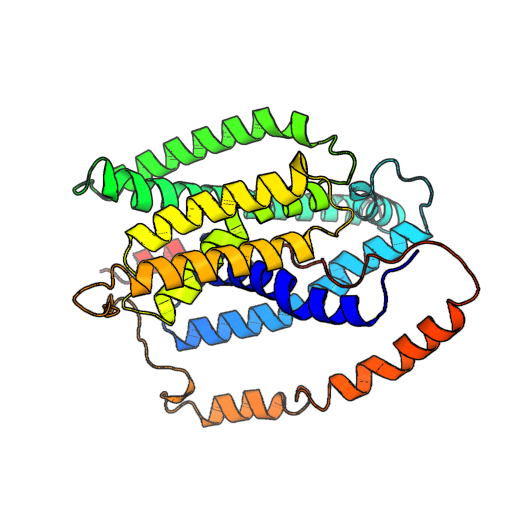
ATOM 1464 C C . MET A 1 189 ? -12.808 -10.129 12.363 1.00 89.00 189 MET A C 1
ATOM 1466 O O . MET A 1 189 ? -13.844 -10.455 12.931 1.00 89.00 189 MET A O 1
ATOM 1470 N N . GLY A 1 190 ? -12.250 -8.931 12.550 1.00 86.44 190 GLY A N 1
ATOM 1471 C CA . GLY A 1 190 ? -12.836 -7.903 13.411 1.00 86.44 190 GLY A CA 1
ATOM 1472 C C . GLY A 1 190 ? -14.184 -7.377 12.909 1.00 86.44 190 GLY A C 1
ATOM 1473 O O . GLY A 1 190 ? -15.036 -7.030 13.725 1.00 86.44 190 GLY A O 1
ATOM 1474 N N . PHE A 1 191 ? -14.398 -7.348 11.589 1.00 85.12 191 PHE A N 1
ATOM 1475 C CA . PHE A 1 191 ? -15.662 -6.926 10.984 1.00 85.12 191 PHE A CA 1
ATOM 1476 C C . PHE A 1 191 ? -16.752 -8.003 11.091 1.00 85.12 191 PHE A C 1
ATOM 1478 O O . PHE A 1 191 ? -17.867 -7.705 11.512 1.00 85.12 191 PHE A O 1
ATOM 1485 N N . PHE A 1 192 ? -16.436 -9.258 10.748 1.00 87.38 192 PHE A N 1
ATOM 1486 C CA . PHE A 1 192 ? -17.420 -10.351 10.735 1.00 87.38 192 PHE A CA 1
ATOM 1487 C C . PHE A 1 192 ? -17.650 -10.999 12.110 1.00 87.38 192 PHE A C 1
ATOM 1489 O O . PHE A 1 192 ? -18.733 -11.526 12.361 1.00 87.38 192 PHE A O 1
ATOM 1496 N N . PHE A 1 193 ? -16.669 -10.949 13.017 1.00 88.00 193 PHE A N 1
ATOM 1497 C CA . PHE A 1 193 ? -16.746 -11.567 14.343 1.00 88.00 193 PHE A CA 1
ATOM 1498 C C . PHE A 1 193 ? -16.533 -10.522 15.454 1.00 88.00 193 PHE A C 1
ATOM 1500 O O . PHE A 1 193 ? -15.449 -10.428 16.040 1.00 88.00 193 PHE A O 1
ATOM 1507 N N . PRO A 1 194 ? -17.582 -9.769 15.839 1.00 82.94 194 PRO A N 1
ATOM 1508 C CA . PRO A 1 194 ? -17.473 -8.632 16.763 1.00 82.94 194 PRO A CA 1
ATOM 1509 C C . PRO A 1 194 ? -17.105 -9.020 18.207 1.00 82.94 194 PRO A C 1
ATOM 1511 O O . PRO A 1 194 ? -16.907 -8.146 19.053 1.00 82.94 194 PRO A O 1
ATOM 1514 N N . ARG A 1 195 ? -17.044 -10.323 18.514 1.00 84.94 195 ARG A N 1
ATOM 1515 C CA . ARG A 1 195 ? -16.670 -10.869 19.828 1.00 84.94 195 ARG A CA 1
ATOM 1516 C C . ARG A 1 195 ? -15.196 -11.265 19.937 1.00 84.94 195 ARG A C 1
ATOM 1518 O O . ARG A 1 195 ? -14.774 -11.661 21.019 1.00 84.94 195 ARG A O 1
ATOM 1525 N N . ILE A 1 196 ? -14.403 -11.163 18.869 1.00 88.06 196 ILE A N 1
ATOM 1526 C CA . ILE A 1 196 ? -12.975 -11.492 18.945 1.00 88.06 196 ILE A CA 1
ATOM 1527 C C . ILE A 1 196 ? -12.243 -10.438 19.803 1.00 88.06 196 ILE A C 1
ATOM 1529 O O . ILE A 1 196 ? -12.395 -9.236 19.561 1.00 88.06 196 ILE A O 1
ATOM 1533 N N . PRO A 1 197 ? -11.456 -10.845 20.820 1.00 89.69 197 PRO A N 1
ATOM 1534 C CA . PRO A 1 197 ? -10.749 -9.913 21.696 1.00 89.69 197 PRO A CA 1
ATOM 1535 C C . PRO A 1 197 ? -9.525 -9.283 21.013 1.00 89.69 197 PRO A C 1
ATOM 1537 O O . PRO A 1 197 ? -8.909 -9.863 20.120 1.00 89.69 197 PRO A O 1
ATOM 1540 N N . ALA A 1 198 ? -9.078 -8.126 21.516 1.00 88.12 198 ALA A N 1
ATOM 1541 C CA . ALA A 1 198 ? -7.861 -7.462 21.030 1.00 88.12 198 ALA A CA 1
ATOM 1542 C C . ALA A 1 198 ? -6.589 -8.318 21.208 1.00 88.12 198 ALA A C 1
ATOM 1544 O O . ALA A 1 198 ? -5.633 -8.168 20.448 1.00 88.12 198 ALA A O 1
ATOM 1545 N N . LEU A 1 199 ? -6.577 -9.231 22.189 1.00 89.88 199 LEU A N 1
ATOM 1546 C CA . LEU A 1 199 ? -5.484 -10.186 22.389 1.00 89.88 199 LEU A CA 1
ATOM 1547 C C . LEU A 1 199 ? -5.320 -11.119 21.180 1.00 89.88 199 LEU A C 1
ATOM 1549 O O . LEU A 1 199 ? -4.195 -11.325 20.731 1.00 89.88 199 LEU A O 1
ATOM 1553 N N . ALA A 1 200 ? -6.427 -11.611 20.611 1.00 90.88 200 ALA A N 1
ATOM 1554 C CA . ALA A 1 200 ? -6.400 -12.480 19.437 1.00 90.88 200 ALA A CA 1
ATOM 1555 C C . ALA A 1 200 ? -5.744 -11.784 18.241 1.00 90.88 200 ALA A C 1
ATOM 1557 O O . ALA A 1 200 ? -4.921 -12.385 17.563 1.00 90.88 200 ALA A O 1
ATOM 1558 N N . ALA A 1 201 ? -6.047 -10.500 18.027 1.00 90.69 201 ALA A N 1
ATOM 1559 C CA . ALA A 1 201 ? -5.435 -9.709 16.963 1.00 90.69 201 ALA A CA 1
ATOM 1560 C C . ALA A 1 201 ? -3.916 -9.544 17.151 1.00 90.69 201 ALA A C 1
ATOM 1562 O O . ALA A 1 201 ? -3.161 -9.702 16.195 1.00 90.69 201 ALA A O 1
ATOM 1563 N N . LYS A 1 202 ? -3.447 -9.273 18.379 1.00 92.25 202 LYS A N 1
ATOM 1564 C CA . LYS A 1 202 ? -2.007 -9.141 18.675 1.00 92.25 202 LYS A CA 1
ATOM 1565 C C . LYS A 1 202 ? -1.258 -10.460 18.461 1.00 92.25 202 LYS A C 1
ATOM 1567 O O . LYS A 1 202 ? -0.206 -10.467 17.826 1.00 92.25 202 LYS A O 1
ATOM 1572 N N . VAL A 1 203 ? -1.812 -11.564 18.966 1.00 93.19 203 VAL A N 1
ATOM 1573 C CA . VAL A 1 203 ? -1.216 -12.903 18.839 1.00 93.19 203 VAL A CA 1
ATOM 1574 C C . VAL A 1 203 ? -1.223 -13.364 17.381 1.00 93.19 203 VAL A C 1
ATOM 1576 O O . VAL A 1 203 ? -0.193 -13.820 16.890 1.00 93.19 203 VAL A O 1
ATOM 1579 N N . ALA A 1 204 ? -2.336 -13.178 16.665 1.00 92.94 204 ALA A N 1
ATOM 1580 C CA . ALA A 1 204 ? -2.424 -13.478 15.240 1.00 92.94 204 ALA A CA 1
ATOM 1581 C C . ALA A 1 204 ? -1.399 -12.669 14.438 1.00 92.94 204 ALA A C 1
ATOM 1583 O O . ALA A 1 204 ? -0.646 -13.256 13.678 1.00 92.94 204 ALA A O 1
ATOM 1584 N N . MET A 1 205 ? -1.256 -11.359 14.675 1.00 93.06 205 MET A N 1
ATOM 1585 C CA . MET A 1 205 ? -0.233 -10.556 13.991 1.00 93.06 205 MET A CA 1
ATOM 1586 C C . MET A 1 205 ? 1.175 -11.154 14.152 1.00 93.06 205 MET A C 1
ATOM 1588 O O . MET A 1 205 ? 1.892 -11.317 13.165 1.00 93.06 205 MET A O 1
ATOM 1592 N N . GLY A 1 206 ? 1.555 -11.524 15.381 1.00 93.81 206 GLY A N 1
ATOM 1593 C CA . GLY A 1 206 ? 2.855 -12.136 15.662 1.00 93.81 206 GLY A CA 1
ATOM 1594 C C . GLY A 1 206 ? 3.035 -13.490 14.971 1.00 93.81 206 GLY A C 1
ATOM 1595 O O . GLY A 1 206 ? 4.003 -13.685 14.238 1.00 93.81 206 GLY A O 1
ATOM 1596 N N . ILE A 1 207 ? 2.078 -14.408 15.143 1.00 93.19 207 ILE A N 1
ATOM 1597 C CA . ILE A 1 207 ? 2.122 -15.749 14.534 1.00 93.19 207 ILE A CA 1
ATOM 1598 C C . ILE A 1 207 ? 2.074 -15.664 13.003 1.00 93.19 207 ILE A C 1
ATOM 1600 O O . ILE A 1 207 ? 2.758 -16.413 12.310 1.00 93.19 207 ILE A O 1
ATOM 1604 N N . GLY A 1 208 ? 1.306 -14.732 12.450 1.00 91.00 208 GLY A N 1
ATOM 1605 C CA . GLY A 1 208 ? 1.201 -14.479 11.021 1.00 91.00 208 GLY A CA 1
ATOM 1606 C C . GLY A 1 208 ? 2.528 -14.050 10.396 1.00 91.00 208 GLY A C 1
ATOM 1607 O O . GLY A 1 208 ? 2.935 -14.615 9.383 1.00 91.00 208 GLY A O 1
ATOM 1608 N N . ILE A 1 209 ? 3.235 -13.111 11.028 1.00 92.06 209 ILE A N 1
ATOM 1609 C CA . ILE A 1 209 ? 4.566 -12.672 10.582 1.00 92.06 209 ILE A CA 1
ATOM 1610 C C . ILE A 1 209 ? 5.573 -13.826 10.683 1.00 92.06 209 ILE A C 1
ATOM 1612 O O . ILE A 1 209 ? 6.273 -14.126 9.715 1.00 92.06 209 ILE A O 1
ATOM 1616 N N . VAL A 1 210 ? 5.618 -14.510 11.832 1.00 92.00 210 VAL A N 1
ATOM 1617 C CA . VAL A 1 210 ? 6.558 -15.618 12.082 1.00 92.00 210 VAL A CA 1
ATOM 1618 C C . VAL A 1 210 ? 6.315 -16.777 11.114 1.00 92.00 210 VAL A C 1
ATOM 1620 O O . VAL A 1 210 ? 7.265 -17.314 10.543 1.00 92.00 210 VAL A O 1
ATOM 1623 N N . SER A 1 211 ? 5.054 -17.144 10.876 1.00 88.69 211 SER A N 1
ATOM 1624 C CA . SER A 1 211 ? 4.692 -18.211 9.937 1.00 88.69 211 SER A CA 1
ATOM 1625 C C . SER A 1 211 ? 5.066 -17.861 8.499 1.00 88.69 211 SER A C 1
ATOM 1627 O O . SER A 1 211 ? 5.643 -18.704 7.817 1.00 88.69 211 SER A O 1
ATOM 1629 N N . TYR A 1 212 ? 4.826 -16.624 8.045 1.00 88.19 212 TYR A N 1
ATOM 1630 C CA . TYR A 1 212 ? 5.246 -16.192 6.711 1.00 88.19 212 TYR A CA 1
ATOM 1631 C C . TYR A 1 212 ? 6.767 -16.277 6.546 1.00 88.19 212 TYR A C 1
ATOM 1633 O O . TYR A 1 212 ? 7.245 -16.874 5.581 1.00 88.19 212 TYR A O 1
ATOM 1641 N N . ILE A 1 213 ? 7.527 -15.740 7.508 1.00 87.88 213 ILE A N 1
ATOM 1642 C CA . ILE A 1 213 ? 8.994 -15.757 7.460 1.00 87.88 213 ILE A CA 1
ATOM 1643 C C . ILE A 1 213 ? 9.517 -17.199 7.458 1.00 87.88 213 ILE A C 1
ATOM 1645 O O . ILE A 1 213 ? 10.384 -17.542 6.657 1.00 87.88 213 ILE A O 1
ATOM 1649 N N . THR A 1 214 ? 8.952 -18.063 8.302 1.00 86.12 214 THR A N 1
ATOM 1650 C CA . THR A 1 214 ? 9.363 -19.469 8.402 1.00 86.12 214 THR A CA 1
ATOM 1651 C C . THR A 1 214 ? 9.105 -20.219 7.094 1.00 86.12 214 THR A C 1
ATOM 1653 O O . THR A 1 214 ? 10.007 -20.862 6.561 1.00 86.12 214 THR A O 1
ATOM 1656 N N . ILE A 1 215 ? 7.898 -20.105 6.533 1.00 82.00 215 ILE A N 1
ATOM 1657 C CA . ILE A 1 215 ? 7.517 -20.830 5.313 1.00 82.00 215 ILE A CA 1
ATOM 1658 C C . ILE A 1 215 ? 8.292 -20.306 4.094 1.00 82.00 215 ILE A C 1
ATOM 1660 O O . ILE A 1 215 ? 8.710 -21.103 3.255 1.00 82.00 215 ILE A O 1
ATOM 1664 N N . ASN A 1 216 ? 8.480 -18.986 3.983 1.00 79.44 216 ASN A N 1
ATOM 1665 C CA . ASN A 1 216 ? 9.083 -18.369 2.802 1.00 79.44 216 ASN A CA 1
ATOM 1666 C C . ASN A 1 216 ? 10.621 -18.379 2.819 1.00 79.44 216 ASN A C 1
ATOM 1668 O O . ASN A 1 216 ? 11.216 -18.631 1.776 1.00 79.44 216 ASN A O 1
ATOM 1672 N N . TYR A 1 217 ? 11.260 -18.155 3.974 1.00 77.81 217 TYR A N 1
ATOM 1673 C CA . TYR A 1 217 ? 12.720 -17.999 4.058 1.00 77.81 217 TYR A CA 1
ATOM 1674 C C . TYR A 1 217 ? 13.453 -19.185 4.702 1.00 77.81 217 TYR A C 1
ATOM 1676 O O . TYR A 1 217 ? 14.582 -19.466 4.302 1.00 77.81 217 TYR A O 1
ATOM 1684 N N . LEU A 1 218 ? 12.854 -19.892 5.673 1.00 74.94 218 LEU A N 1
ATOM 1685 C CA . LEU A 1 218 ? 13.549 -20.967 6.404 1.00 74.94 218 LEU A CA 1
ATOM 1686 C C . LEU A 1 218 ? 13.339 -22.342 5.766 1.00 74.94 218 LEU A C 1
ATOM 1688 O O . LEU A 1 218 ? 14.302 -23.076 5.567 1.00 74.94 218 LEU A O 1
ATOM 1692 N N . VAL A 1 219 ? 12.093 -22.698 5.447 1.00 71.25 219 VAL A N 1
ATOM 1693 C CA . VAL A 1 219 ? 11.763 -24.062 4.993 1.00 71.25 219 VAL A CA 1
ATOM 1694 C C . VAL A 1 219 ? 11.992 -24.253 3.487 1.00 71.25 219 VAL A C 1
ATOM 1696 O O . VAL A 1 219 ? 12.084 -25.385 3.027 1.00 71.25 219 VAL A O 1
ATOM 1699 N N . LYS A 1 220 ? 12.144 -23.160 2.719 1.00 66.44 220 LYS A N 1
ATOM 1700 C CA . LYS A 1 220 ? 12.408 -23.167 1.265 1.00 66.44 220 LYS A CA 1
ATOM 1701 C C . LYS A 1 220 ? 11.516 -24.153 0.496 1.00 66.44 220 LYS A C 1
ATOM 1703 O O . LYS A 1 220 ? 11.993 -24.926 -0.328 1.00 66.44 220 LYS A O 1
ATOM 1708 N N . PHE A 1 221 ? 10.211 -24.141 0.759 1.00 63.50 221 PHE A N 1
ATOM 1709 C CA . PHE A 1 221 ? 9.290 -24.884 -0.097 1.00 63.50 221 PHE A CA 1
ATOM 1710 C C . PHE A 1 221 ? 9.339 -24.313 -1.523 1.00 63.50 221 PHE A C 1
ATOM 1712 O O . PHE A 1 221 ? 9.257 -23.096 -1.685 1.00 63.50 221 PHE A O 1
ATOM 1719 N N . ASP A 1 222 ? 9.357 -25.168 -2.551 1.00 61.22 222 ASP A N 1
ATOM 1720 C CA . ASP A 1 222 ? 9.286 -24.787 -3.980 1.00 61.22 222 ASP A CA 1
ATOM 1721 C C . ASP A 1 222 ? 7.913 -24.199 -4.398 1.00 61.22 222 ASP A C 1
ATOM 1723 O O . ASP A 1 222 ? 7.471 -24.296 -5.548 1.00 61.22 222 ASP A O 1
ATOM 1727 N N . PHE A 1 223 ? 7.179 -23.593 -3.463 1.00 66.25 223 PHE A N 1
ATOM 1728 C CA . PHE A 1 223 ? 5.896 -22.961 -3.722 1.00 66.25 223 PHE A CA 1
ATOM 1729 C C . PHE A 1 223 ? 6.060 -21.477 -4.031 1.00 66.25 223 PHE A C 1
ATOM 1731 O O . PHE A 1 223 ? 6.765 -20.728 -3.359 1.00 66.25 223 PHE A O 1
ATOM 1738 N N . HIS A 1 224 ? 5.296 -21.012 -5.016 1.00 70.12 224 HIS A N 1
ATOM 1739 C CA . HIS A 1 224 ? 5.156 -19.586 -5.286 1.00 70.12 224 HIS A CA 1
ATOM 1740 C C . HIS A 1 224 ? 4.592 -18.863 -4.050 1.00 70.12 224 HIS A C 1
ATOM 1742 O O . HIS A 1 224 ? 3.610 -19.321 -3.461 1.00 70.12 224 HIS A O 1
ATOM 1748 N N . PHE A 1 225 ? 5.126 -17.680 -3.723 1.00 70.56 225 PHE A N 1
ATOM 1749 C CA . PHE A 1 225 ? 4.773 -16.914 -2.513 1.00 70.56 225 PHE A CA 1
ATOM 1750 C C . PHE A 1 225 ? 3.261 -16.684 -2.299 1.00 70.56 225 PHE A C 1
ATOM 1752 O O . PHE A 1 225 ? 2.807 -16.520 -1.174 1.00 70.56 225 PHE A O 1
ATOM 1759 N N . LEU A 1 226 ? 2.445 -16.707 -3.360 1.00 70.94 226 LEU A N 1
ATOM 1760 C CA . LEU A 1 226 ? 0.991 -16.527 -3.279 1.00 70.94 226 LEU A CA 1
ATOM 1761 C C . LEU A 1 226 ? 0.297 -17.652 -2.497 1.00 70.94 226 LEU A C 1
ATOM 1763 O O . LEU A 1 226 ? -0.718 -17.397 -1.854 1.00 70.94 226 LEU A O 1
ATOM 1767 N N . TYR A 1 227 ? 0.835 -18.874 -2.528 1.00 75.25 227 TYR A N 1
ATOM 1768 C CA . TYR A 1 227 ? 0.325 -19.969 -1.700 1.00 75.25 227 TYR A CA 1
ATOM 1769 C C . TYR A 1 227 ? 0.729 -19.796 -0.245 1.00 75.25 227 TYR A C 1
ATOM 1771 O O . TYR A 1 227 ? -0.086 -20.036 0.638 1.00 75.25 227 TYR A O 1
ATOM 1779 N N . VAL A 1 228 ? 1.947 -19.306 -0.003 1.00 79.81 228 VAL A N 1
ATOM 1780 C CA . VAL A 1 228 ? 2.412 -18.971 1.346 1.00 79.81 228 VAL A CA 1
ATOM 1781 C C . VAL A 1 228 ? 1.471 -17.951 1.982 1.00 79.81 228 VAL A C 1
ATOM 1783 O O . VAL A 1 228 ? 1.015 -18.162 3.098 1.00 79.81 228 VAL A O 1
ATOM 1786 N N . LEU A 1 229 ? 1.069 -16.921 1.231 1.00 80.25 229 LEU A N 1
ATOM 1787 C CA . LEU A 1 229 ? 0.082 -15.936 1.682 1.00 80.25 229 LEU A CA 1
ATOM 1788 C C . LEU A 1 229 ? -1.269 -16.570 2.046 1.00 80.25 229 LEU A C 1
ATOM 1790 O O . LEU A 1 229 ? -1.846 -16.227 3.074 1.00 80.25 229 LEU A O 1
ATOM 1794 N N . ALA A 1 230 ? -1.772 -17.510 1.243 1.00 83.00 230 ALA A N 1
ATOM 1795 C CA . ALA A 1 230 ? -3.019 -18.211 1.552 1.00 83.00 230 ALA A CA 1
ATOM 1796 C C . ALA A 1 230 ? -2.892 -19.101 2.805 1.00 83.00 230 ALA A C 1
ATOM 1798 O O . ALA A 1 230 ? -3.787 -19.106 3.647 1.00 83.00 230 ALA A O 1
ATOM 1799 N N . CYS A 1 231 ? -1.771 -19.805 2.974 1.00 84.88 231 CYS A N 1
ATOM 1800 C CA . CYS A 1 231 ? -1.506 -20.602 4.172 1.00 84.88 231 CYS A CA 1
ATOM 1801 C C . CYS A 1 231 ? -1.416 -19.719 5.424 1.00 84.88 231 CYS A C 1
ATOM 1803 O O . CYS A 1 231 ? -2.074 -20.002 6.423 1.00 84.88 231 CYS A O 1
ATOM 1805 N N . THR A 1 232 ? -0.671 -18.611 5.358 1.00 87.56 232 THR A N 1
ATOM 1806 C CA . THR A 1 232 ? -0.570 -17.627 6.446 1.00 87.56 232 THR A CA 1
ATOM 1807 C C . THR A 1 232 ? -1.937 -17.038 6.800 1.00 87.56 232 THR A C 1
ATOM 1809 O O . THR A 1 232 ? -2.219 -16.812 7.976 1.00 87.56 232 THR A O 1
ATOM 1812 N N . PHE A 1 233 ? -2.815 -16.818 5.819 1.00 88.94 233 PHE A N 1
ATOM 1813 C CA . PHE A 1 233 ? -4.190 -16.383 6.069 1.00 88.94 233 PHE A CA 1
ATOM 1814 C C . PHE A 1 233 ? -4.976 -17.424 6.868 1.00 88.94 233 PHE A C 1
ATOM 1816 O O . PHE A 1 233 ? -5.527 -17.096 7.915 1.00 88.94 233 PHE A O 1
ATOM 1823 N N . CYS A 1 234 ? -4.974 -18.684 6.426 1.00 90.25 234 CYS A N 1
ATOM 1824 C CA . CYS A 1 234 ? -5.670 -19.761 7.129 1.00 90.25 234 CYS A CA 1
ATOM 1825 C C . CYS A 1 234 ? -5.158 -19.929 8.566 1.00 90.25 234 CYS A C 1
ATOM 1827 O O . CYS A 1 234 ? -5.962 -20.036 9.489 1.00 90.25 234 CYS A O 1
ATOM 1829 N N . ILE A 1 235 ? -3.836 -19.881 8.770 1.00 90.94 235 ILE A N 1
ATOM 1830 C CA . ILE A 1 235 ? -3.221 -19.937 10.105 1.00 90.94 235 ILE A CA 1
ATOM 1831 C C . ILE A 1 235 ? -3.735 -18.786 10.980 1.00 90.94 235 ILE A C 1
ATOM 1833 O O . ILE A 1 235 ? -4.176 -19.021 12.102 1.00 90.94 235 ILE A O 1
ATOM 1837 N N . ASN A 1 236 ? -3.742 -17.552 10.465 1.00 91.94 236 ASN A N 1
ATOM 1838 C CA . ASN A 1 236 ? -4.246 -16.393 11.206 1.00 91.94 236 ASN A CA 1
ATOM 1839 C C . ASN A 1 236 ? -5.730 -16.519 11.564 1.00 91.94 236 ASN A C 1
ATOM 1841 O O . ASN A 1 236 ? -6.105 -16.233 12.700 1.00 91.94 236 ASN A O 1
ATOM 1845 N N . VAL A 1 237 ? -6.570 -16.971 10.629 1.00 92.44 237 VAL A N 1
ATOM 1846 C CA . VAL A 1 237 ? -8.003 -17.186 10.879 1.00 92.44 237 VAL A CA 1
ATOM 1847 C C . VAL A 1 237 ? -8.206 -18.216 11.987 1.00 92.44 237 VAL A C 1
ATOM 1849 O O . VAL A 1 237 ? -8.954 -17.952 12.926 1.00 92.44 237 VAL A O 1
ATOM 1852 N N . VAL A 1 238 ? -7.509 -19.356 11.922 1.00 93.94 238 VAL A N 1
ATOM 1853 C CA . VAL A 1 238 ? -7.600 -20.411 12.942 1.00 93.94 238 VAL A CA 1
ATOM 1854 C C . VAL A 1 238 ? -7.174 -19.880 14.308 1.00 93.94 238 VAL A C 1
ATOM 1856 O O . VAL A 1 238 ? -7.904 -20.060 15.278 1.00 93.94 238 VAL A O 1
ATOM 1859 N N . VAL A 1 239 ? -6.050 -19.165 14.392 1.00 92.94 239 VAL A N 1
ATOM 1860 C CA . VAL A 1 239 ? -5.582 -18.553 15.647 1.00 92.94 239 VAL A CA 1
ATOM 1861 C C . VAL A 1 239 ? -6.624 -17.585 16.212 1.00 92.94 239 VAL A C 1
ATOM 1863 O O . VAL A 1 239 ? -6.942 -17.644 17.401 1.00 92.94 239 VAL A O 1
ATOM 1866 N N . MET A 1 240 ? -7.193 -16.713 15.376 1.00 92.06 240 MET A N 1
ATOM 1867 C CA . MET A 1 240 ? -8.185 -15.734 15.822 1.00 92.06 240 MET A CA 1
ATOM 1868 C C . MET A 1 240 ? -9.493 -16.385 16.279 1.00 92.06 240 MET A C 1
ATOM 1870 O O . MET A 1 240 ? -10.065 -15.944 17.276 1.00 92.06 240 MET A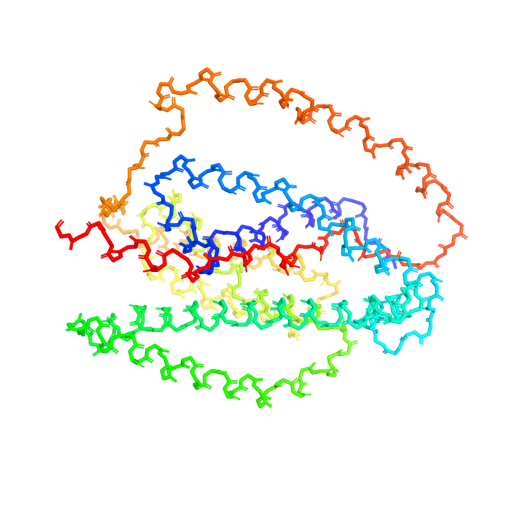 O 1
ATOM 1874 N N . LEU A 1 241 ? -9.953 -17.436 15.595 1.00 92.44 241 LEU A N 1
ATOM 1875 C CA . LEU A 1 241 ? -11.148 -18.186 15.983 1.00 92.44 241 LEU A CA 1
ATOM 1876 C C . LEU A 1 241 ? -10.928 -18.995 17.263 1.00 92.44 241 LEU A C 1
ATOM 1878 O O . LEU A 1 241 ? -11.787 -18.968 18.137 1.00 92.44 241 LEU A O 1
ATOM 1882 N N . MET A 1 242 ? -9.773 -19.648 17.414 1.00 92.50 242 MET A N 1
ATOM 1883 C CA . MET A 1 242 ? -9.423 -20.398 18.625 1.00 92.50 242 MET A CA 1
ATOM 1884 C C . MET A 1 242 ? -9.400 -19.483 19.852 1.00 92.50 242 MET A C 1
ATOM 1886 O O . MET A 1 242 ? -10.059 -19.763 20.849 1.00 92.50 242 MET A O 1
ATOM 1890 N N . ILE A 1 243 ? -8.709 -18.342 19.769 1.00 90.19 243 ILE A N 1
ATOM 1891 C CA . ILE A 1 243 ? -8.667 -17.378 20.878 1.00 90.19 243 ILE A CA 1
ATOM 1892 C C . ILE A 1 243 ? -10.044 -16.737 21.090 1.00 90.19 243 ILE A C 1
ATOM 1894 O O . ILE A 1 243 ? -10.444 -16.513 22.228 1.00 90.19 243 ILE A O 1
ATOM 1898 N N . GLY A 1 244 ? -10.794 -16.474 20.016 1.00 88.19 244 GLY A N 1
ATOM 1899 C CA . GLY A 1 244 ? -12.163 -15.968 20.098 1.00 88.19 244 GLY A CA 1
ATOM 1900 C C . GLY A 1 244 ? -13.139 -16.938 20.771 1.00 88.19 244 GLY A C 1
ATOM 1901 O O . GLY A 1 244 ? -14.065 -16.481 21.434 1.00 88.19 244 GLY A O 1
ATOM 1902 N N . ALA A 1 245 ? -12.926 -18.249 20.639 1.00 88.00 245 ALA A N 1
ATOM 1903 C CA . ALA A 1 245 ? -13.722 -19.280 21.301 1.00 88.00 245 ALA A CA 1
ATOM 1904 C C . ALA A 1 245 ? -13.332 -19.465 22.777 1.00 88.00 245 ALA A C 1
ATOM 1906 O O . ALA A 1 245 ? -14.207 -19.656 23.616 1.00 88.00 245 ALA A O 1
ATOM 1907 N N . ILE A 1 246 ? -12.036 -19.376 23.099 1.00 89.69 246 ILE A N 1
ATOM 1908 C CA . ILE A 1 246 ? -11.518 -19.548 24.467 1.00 89.69 246 ILE A CA 1
ATOM 1909 C C . ILE A 1 246 ? -11.777 -18.303 25.327 1.00 89.69 246 ILE A C 1
ATOM 1911 O O . ILE A 1 246 ? -12.146 -18.414 26.492 1.00 89.69 246 ILE A O 1
ATOM 1915 N N . ALA A 1 247 ? -11.579 -17.113 24.760 1.00 85.19 247 ALA A N 1
ATOM 1916 C CA . ALA A 1 247 ? -11.670 -15.839 25.467 1.00 85.19 247 ALA A CA 1
ATOM 1917 C C . ALA A 1 247 ? -12.522 -14.821 24.684 1.00 85.19 247 ALA A C 1
ATOM 1919 O O . ALA A 1 247 ? -12.008 -13.783 24.248 1.00 85.19 247 ALA A O 1
ATOM 1920 N N . PRO A 1 248 ? -13.825 -15.087 24.474 1.00 85.69 248 PRO A N 1
ATOM 1921 C CA . PRO A 1 248 ? -14.698 -14.152 23.782 1.00 85.69 248 PRO A CA 1
ATOM 1922 C C . PRO A 1 248 ? -14.835 -12.848 24.569 1.00 85.69 248 PRO A C 1
ATOM 1924 O O . PRO A 1 248 ? -14.897 -12.820 25.799 1.00 85.69 248 PRO A O 1
ATOM 1927 N N . ARG A 1 249 ? -14.940 -11.734 23.846 1.00 81.88 249 ARG A N 1
ATOM 1928 C CA . ARG A 1 249 ? -15.267 -10.437 24.436 1.00 81.88 249 ARG A CA 1
ATOM 1929 C C . ARG A 1 249 ? -16.672 -10.488 25.049 1.00 81.88 249 ARG A C 1
ATOM 1931 O O . ARG A 1 249 ? -17.617 -10.913 24.385 1.00 81.88 249 ARG A O 1
ATOM 1938 N N . ALA A 1 250 ? -16.811 -9.986 26.279 1.00 75.31 250 ALA A N 1
ATOM 1939 C CA . ALA A 1 250 ? -18.077 -9.982 27.023 1.00 75.31 250 ALA A CA 1
ATOM 1940 C C . ALA A 1 250 ? -19.212 -9.237 26.295 1.00 75.31 250 ALA A C 1
ATOM 1942 O O . ALA A 1 250 ? -20.366 -9.653 26.338 1.00 75.31 250 ALA A O 1
ATOM 1943 N N . THR A 1 251 ? -18.886 -8.155 25.584 1.00 80.06 251 THR A N 1
ATOM 1944 C CA . THR A 1 251 ? -19.835 -7.402 24.757 1.00 80.06 251 THR A CA 1
ATOM 1945 C C . THR A 1 251 ? -19.377 -7.368 23.300 1.00 80.06 251 THR A C 1
ATOM 1947 O O . THR A 1 251 ? -18.183 -7.194 23.037 1.00 80.06 251 THR A O 1
ATOM 1950 N N . PRO A 1 252 ? -20.297 -7.530 22.329 1.00 79.94 252 PRO A N 1
ATOM 1951 C CA . PRO A 1 252 ? -19.951 -7.385 20.922 1.00 79.94 252 PRO A CA 1
ATOM 1952 C C . PRO A 1 252 ? -19.507 -5.946 20.648 1.00 79.94 252 PRO A C 1
ATOM 1954 O O . PRO A 1 252 ? -20.110 -4.992 21.148 1.00 79.94 252 PRO A O 1
ATOM 1957 N N . PHE A 1 253 ? -18.451 -5.787 19.852 1.00 78.38 253 PHE A N 1
ATOM 1958 C CA . PHE A 1 253 ? -18.019 -4.474 19.398 1.00 78.38 253 PHE A CA 1
ATOM 1959 C C . PHE A 1 253 ? -19.137 -3.799 18.593 1.00 78.38 253 PHE A C 1
ATOM 1961 O O . PHE A 1 253 ? -19.657 -4.375 17.639 1.00 78.38 253 PHE A O 1
ATOM 1968 N N . LYS A 1 254 ? -19.505 -2.577 18.991 1.00 73.06 254 LYS A N 1
ATOM 1969 C CA . LYS A 1 254 ? -20.439 -1.724 18.255 1.00 73.06 254 LYS A CA 1
ATOM 1970 C C . LYS A 1 254 ? -19.644 -0.631 17.558 1.00 73.06 254 LYS A C 1
ATOM 1972 O O . LYS A 1 254 ? -18.903 0.097 18.218 1.00 73.06 254 LYS A O 1
ATOM 1977 N N . PHE A 1 255 ? -19.805 -0.521 16.244 1.00 71.31 255 PHE A N 1
ATOM 1978 C CA . PHE A 1 255 ? -19.265 0.603 15.489 1.00 71.31 255 PHE A CA 1
ATOM 1979 C C . PHE A 1 255 ? -19.936 1.890 15.975 1.00 71.31 255 PHE A C 1
ATOM 1981 O O . PHE A 1 255 ? -21.161 1.958 16.057 1.00 71.31 255 PHE A O 1
ATOM 1988 N N . GLN A 1 256 ? -19.130 2.879 16.349 1.00 67.50 256 GLN A N 1
ATOM 1989 C CA . GLN A 1 256 ? -19.612 4.212 16.692 1.00 67.50 256 GLN A CA 1
ATOM 1990 C C . GLN A 1 256 ? -19.498 5.087 15.450 1.00 67.50 256 GLN A C 1
ATOM 1992 O O . GLN A 1 256 ? -18.440 5.114 14.817 1.00 67.50 256 GLN A O 1
ATOM 1997 N N . ASP A 1 257 ? -20.583 5.774 15.103 1.00 66.50 257 ASP A N 1
ATOM 1998 C CA . ASP A 1 257 ? -20.533 6.793 14.065 1.00 66.50 257 ASP A CA 1
ATOM 1999 C C . ASP A 1 257 ? -19.788 8.017 14.608 1.00 66.50 257 ASP A C 1
ATOM 2001 O O . ASP A 1 257 ? -20.044 8.481 15.721 1.00 66.50 257 ASP A O 1
ATOM 2005 N N . ALA A 1 258 ? -18.836 8.516 13.826 1.00 63.22 258 ALA A N 1
ATOM 2006 C CA . ALA A 1 258 ? -18.119 9.744 14.135 1.00 63.22 258 ALA A CA 1
ATOM 2007 C C . ALA A 1 258 ? -18.937 10.996 13.767 1.00 63.22 258 ALA A C 1
ATOM 2009 O O . ALA A 1 258 ? -18.478 12.103 14.037 1.00 63.22 258 ALA A O 1
ATOM 2010 N N . PHE A 1 259 ? -20.100 10.828 13.115 1.00 65.19 259 PHE A N 1
ATOM 2011 C CA . PHE A 1 259 ? -20.983 11.884 12.594 1.00 65.19 259 PHE A CA 1
ATOM 2012 C C . PHE A 1 259 ? -20.272 12.899 11.686 1.00 65.19 259 PHE A C 1
ATOM 2014 O O . PHE A 1 259 ? -20.762 14.000 11.450 1.00 65.19 259 PHE A O 1
ATOM 2021 N N . ALA A 1 260 ? -19.098 12.536 11.169 1.00 62.09 260 ALA A N 1
ATOM 2022 C CA . ALA A 1 260 ? -18.259 13.424 10.377 1.00 62.09 260 ALA A CA 1
ATOM 2023 C C . ALA A 1 260 ? -18.748 13.550 8.925 1.00 62.09 260 ALA A C 1
ATOM 2025 O O . ALA A 1 260 ? -18.416 14.520 8.249 1.00 62.09 260 ALA A O 1
ATOM 2026 N N . VAL A 1 261 ? -19.501 12.560 8.433 1.00 62.78 261 VAL A N 1
ATOM 2027 C CA . VAL A 1 261 ? -19.926 12.449 7.033 1.00 62.78 261 VAL A CA 1
ATOM 2028 C C . VAL A 1 261 ? -21.327 11.840 6.975 1.00 62.78 261 VAL A C 1
ATOM 2030 O O . VAL A 1 261 ? -21.642 10.937 7.742 1.00 62.78 261 VAL A O 1
ATOM 2033 N N . ASP A 1 262 ? -22.166 12.312 6.047 1.00 70.25 262 ASP A N 1
ATOM 2034 C CA . ASP A 1 262 ? -23.479 11.710 5.791 1.00 70.25 262 ASP A CA 1
ATOM 2035 C C . ASP A 1 262 ? -23.327 10.271 5.267 1.00 70.25 262 ASP A C 1
ATOM 2037 O O . ASP A 1 262 ? -22.789 10.038 4.174 1.00 70.25 262 ASP A O 1
ATOM 2041 N N . MET A 1 263 ? -23.822 9.324 6.065 1.00 72.81 263 MET A N 1
ATOM 2042 C CA . MET A 1 263 ? -23.727 7.882 5.835 1.00 72.81 263 MET A CA 1
ATOM 2043 C C . MET A 1 263 ? -24.827 7.337 4.917 1.00 72.81 263 MET A C 1
ATOM 2045 O O . MET A 1 263 ? -24.823 6.143 4.628 1.00 72.81 263 MET A O 1
ATOM 2049 N N . LYS A 1 264 ? -25.744 8.180 4.413 1.00 70.88 264 LYS A N 1
ATOM 2050 C CA . LYS A 1 264 ? -26.747 7.740 3.434 1.00 70.88 264 LYS A CA 1
ATOM 2051 C C . LYS A 1 264 ? -26.076 7.232 2.168 1.00 70.88 264 LYS A C 1
ATOM 2053 O O . LYS A 1 264 ? -25.334 7.967 1.494 1.00 70.88 264 LYS A O 1
ATOM 2058 N N . THR A 1 265 ? -26.388 5.987 1.834 1.00 59.72 265 THR A N 1
ATOM 2059 C CA . THR A 1 265 ? -25.889 5.329 0.631 1.00 59.72 265 THR A CA 1
ATOM 2060 C C . THR A 1 265 ? -26.459 5.978 -0.630 1.00 59.72 265 THR A C 1
ATOM 2062 O O . THR A 1 265 ? -27.443 6.722 -0.609 1.00 59.72 265 THR A O 1
ATOM 2065 N N . VAL A 1 266 ? -25.825 5.687 -1.765 1.00 57.12 266 VAL A N 1
ATOM 2066 C CA . VAL A 1 266 ? -26.346 6.013 -3.098 1.00 57.12 266 VAL A CA 1
ATOM 2067 C C . VAL A 1 266 ? -27.799 5.553 -3.291 1.00 57.12 266 VAL A C 1
ATOM 2069 O O . VAL A 1 266 ? -28.589 6.282 -3.886 1.00 57.12 266 VAL A O 1
ATOM 2072 N N . GLU A 1 267 ? -28.145 4.364 -2.793 1.00 50.28 267 GLU A N 1
ATOM 2073 C CA . GLU A 1 267 ? -29.449 3.718 -3.007 1.00 50.28 267 GLU A CA 1
ATOM 2074 C C . GLU A 1 267 ? -30.578 4.339 -2.169 1.00 50.28 267 GLU A C 1
ATOM 2076 O O . GLU A 1 267 ? -31.750 4.309 -2.568 1.00 50.28 267 GLU A O 1
ATOM 2081 N N . GLU A 1 268 ? -30.223 4.931 -1.027 1.00 54.16 268 GLU A N 1
ATOM 2082 C CA . GLU A 1 268 ? -31.143 5.597 -0.100 1.00 54.16 268 GLU A CA 1
ATOM 2083 C C . GLU A 1 268 ? -31.431 7.059 -0.472 1.00 54.16 268 GLU A C 1
ATOM 2085 O O . GLU A 1 268 ? -32.416 7.623 0.004 1.00 54.16 268 GLU A O 1
ATOM 2090 N N . ARG A 1 269 ? -30.620 7.693 -1.332 1.00 47.72 269 ARG A N 1
ATOM 2091 C CA . ARG A 1 269 ? -30.951 9.016 -1.893 1.00 47.72 269 ARG A CA 1
ATOM 2092 C C . ARG A 1 269 ? -31.972 8.863 -3.025 1.00 47.72 269 ARG A C 1
ATOM 2094 O O . ARG A 1 269 ? -31.867 7.957 -3.847 1.00 47.72 269 ARG A O 1
ATOM 2101 N N . GLU A 1 270 ? -32.902 9.814 -3.146 1.00 47.75 270 GLU A N 1
ATOM 2102 C CA . GLU A 1 270 ? -33.897 9.926 -4.240 1.00 47.75 270 GLU A CA 1
ATOM 2103 C C . GLU A 1 270 ? -33.290 10.030 -5.664 1.00 47.75 270 GLU A C 1
ATOM 2105 O O . GLU A 1 270 ? -34.007 10.084 -6.660 1.00 47.75 270 GLU A O 1
ATOM 2110 N N . ASP A 1 271 ? -31.963 9.968 -5.792 1.00 49.88 271 ASP A N 1
ATOM 2111 C CA . ASP A 1 271 ? -31.173 10.010 -7.029 1.00 49.88 271 ASP A CA 1
ATOM 2112 C C . ASP A 1 271 ? -31.138 8.658 -7.789 1.00 49.88 271 ASP A C 1
ATOM 2114 O O . ASP A 1 271 ? -30.335 8.435 -8.702 1.00 49.88 271 ASP A O 1
ATOM 2118 N N . ARG A 1 272 ? -32.039 7.732 -7.430 1.00 45.91 272 ARG A N 1
ATOM 2119 C CA . ARG A 1 272 ? -32.171 6.380 -7.999 1.00 45.91 272 ARG A CA 1
ATOM 2120 C C . ARG A 1 272 ? -32.335 6.388 -9.523 1.00 45.91 272 ARG A C 1
ATOM 2122 O O . ARG A 1 272 ? -31.779 5.532 -10.203 1.00 45.91 272 ARG A O 1
ATOM 2129 N N . ARG A 1 273 ? -33.047 7.377 -10.085 1.00 44.88 273 ARG A N 1
ATOM 2130 C CA . ARG A 1 273 ? -33.253 7.497 -11.546 1.00 44.88 273 ARG A CA 1
ATOM 2131 C C . ARG A 1 273 ? -31.964 7.827 -12.303 1.00 44.88 273 ARG A C 1
ATOM 2133 O O . ARG A 1 273 ? -31.765 7.322 -13.403 1.00 44.88 273 ARG A O 1
ATOM 2140 N N . ARG A 1 274 ? -31.077 8.635 -11.715 1.00 46.62 274 ARG A N 1
ATOM 2141 C CA . ARG A 1 274 ? -29.794 9.020 -12.321 1.00 46.62 274 ARG A CA 1
ATOM 2142 C C . ARG A 1 274 ? -28.760 7.903 -12.196 1.00 46.62 274 ARG A C 1
ATOM 2144 O O . ARG A 1 274 ? -27.963 7.696 -13.101 1.00 46.62 274 ARG A O 1
ATOM 2151 N N . TRP A 1 275 ? -28.816 7.132 -11.112 1.00 41.84 275 TRP A N 1
ATOM 2152 C CA . TRP A 1 275 ? -28.020 5.915 -10.970 1.00 41.84 275 TRP A CA 1
ATOM 2153 C C . TRP A 1 275 ? -28.468 4.791 -11.889 1.00 41.84 275 TRP A C 1
ATOM 2155 O O . TRP A 1 275 ? -27.610 4.143 -12.476 1.00 41.84 275 TRP A O 1
ATOM 2165 N N . HIS A 1 276 ? -29.773 4.595 -12.084 1.00 42.34 276 HIS A N 1
ATOM 2166 C CA . HIS A 1 276 ? -30.245 3.671 -13.108 1.00 42.34 276 HIS A CA 1
ATOM 2167 C C . HIS A 1 276 ? -29.847 4.128 -14.505 1.00 42.34 276 HIS A C 1
ATOM 2169 O O . HIS A 1 276 ? -29.413 3.276 -15.250 1.00 42.34 276 HIS A O 1
ATOM 2175 N N . SER A 1 277 ? -29.853 5.421 -14.856 1.00 42.06 277 SER A N 1
ATOM 2176 C CA . SER A 1 277 ? -29.377 5.841 -16.187 1.00 42.06 277 SER A CA 1
ATOM 2177 C C . SER A 1 277 ? -27.870 5.645 -16.386 1.00 42.06 277 SER A C 1
ATOM 2179 O O . SER A 1 277 ? -27.447 5.244 -17.469 1.00 42.06 277 SER A O 1
ATOM 2181 N N . VAL A 1 278 ? -27.062 5.848 -15.337 1.00 45.84 278 VAL A N 1
ATOM 2182 C CA . VAL A 1 278 ? -25.642 5.476 -15.335 1.00 45.84 278 VAL A CA 1
ATOM 2183 C C . VAL A 1 278 ? -25.536 3.958 -15.505 1.00 45.84 278 VAL A C 1
ATOM 2185 O O . VAL A 1 278 ? -25.027 3.510 -16.525 1.00 45.84 278 VAL A O 1
ATOM 2188 N N . CYS A 1 279 ? -26.085 3.149 -14.593 1.00 39.88 279 CYS A N 1
ATOM 2189 C CA . CYS A 1 279 ? -26.063 1.679 -14.646 1.00 39.88 279 CYS A CA 1
ATOM 2190 C C . CYS A 1 279 ? -26.693 1.075 -15.920 1.00 39.88 279 CYS A C 1
ATOM 2192 O O . CYS A 1 279 ? -26.251 0.020 -16.371 1.00 39.88 279 CYS A O 1
ATOM 2194 N N . ASP A 1 280 ? -27.688 1.728 -16.522 1.00 41.03 280 ASP A N 1
ATOM 2195 C CA . ASP A 1 280 ? -28.342 1.329 -17.771 1.00 41.03 280 ASP A CA 1
ATOM 2196 C C . ASP A 1 280 ? -27.462 1.659 -18.982 1.00 41.03 280 ASP A C 1
ATOM 2198 O O . ASP A 1 280 ? -27.364 0.831 -19.888 1.00 41.03 280 ASP A O 1
ATOM 2202 N N . GLY A 1 281 ? -26.722 2.777 -18.957 1.00 41.28 281 GLY A N 1
ATOM 2203 C CA . GLY A 1 281 ? -25.596 3.022 -19.868 1.00 41.28 281 GLY A CA 1
ATOM 2204 C C . GLY A 1 281 ? -24.476 1.982 -19.715 1.00 41.28 281 GLY A C 1
ATOM 2205 O O . GLY A 1 281 ? -23.791 1.646 -20.679 1.00 41.28 281 GLY A O 1
ATOM 2206 N N . TRP A 1 282 ? -24.355 1.383 -18.527 1.00 42.72 282 TRP A N 1
ATOM 2207 C CA . TRP A 1 282 ? -23.446 0.274 -18.224 1.00 42.72 282 TRP A CA 1
ATOM 2208 C C . TRP A 1 282 ? -24.062 -1.125 -18.423 1.00 42.72 282 TRP A C 1
ATOM 2210 O O . TRP A 1 282 ? -23.421 -2.114 -18.061 1.00 42.72 282 TRP A O 1
ATOM 2220 N N . ARG A 1 283 ? -25.236 -1.285 -19.066 1.00 35.50 283 ARG A N 1
ATOM 2221 C CA . ARG A 1 283 ? -25.732 -2.626 -19.474 1.00 35.50 283 ARG A CA 1
ATOM 2222 C C . ARG A 1 283 ? -24.757 -3.366 -20.396 1.00 35.50 283 ARG A C 1
ATOM 2224 O O . ARG A 1 283 ? -24.746 -4.596 -20.381 1.00 35.50 283 ARG A O 1
ATOM 2231 N N . LEU A 1 284 ? -23.902 -2.636 -21.118 1.00 38.94 284 LEU A N 1
ATOM 2232 C CA . LEU A 1 284 ? -22.775 -3.176 -21.893 1.00 38.94 284 LEU A CA 1
ATOM 2233 C C . LEU A 1 284 ? -21.699 -3.860 -21.029 1.00 38.94 284 LEU A C 1
ATOM 2235 O O . LEU A 1 284 ? -20.965 -4.706 -21.528 1.00 38.94 284 LEU A O 1
ATOM 2239 N N . PHE A 1 285 ? -21.629 -3.539 -19.736 1.00 38.72 285 PHE A N 1
ATOM 2240 C CA . PHE A 1 285 ? -20.635 -4.048 -18.793 1.00 38.72 285 PHE A CA 1
ATOM 2241 C C . PHE A 1 285 ? -21.215 -5.067 -17.796 1.00 38.72 285 PHE A C 1
ATOM 2243 O O . PHE A 1 285 ? -20.634 -5.312 -16.737 1.00 38.72 285 PHE A O 1
ATOM 2250 N N . ARG A 1 286 ? -22.349 -5.717 -18.120 1.00 28.81 286 ARG A N 1
ATOM 2251 C CA . ARG A 1 286 ? -22.783 -6.904 -17.363 1.00 28.81 286 ARG A CA 1
ATOM 2252 C C . ARG A 1 286 ? -21.650 -7.944 -17.357 1.00 28.81 286 ARG A C 1
ATOM 2254 O O . ARG A 1 286 ? -21.060 -8.187 -18.414 1.00 28.81 286 ARG A O 1
ATOM 2261 N N . PRO A 1 287 ? -21.421 -8.659 -16.239 1.00 32.59 287 PRO A N 1
ATOM 2262 C CA . PRO A 1 287 ? -20.470 -9.770 -16.183 1.00 32.59 287 PRO A CA 1
ATOM 2263 C C . PRO A 1 287 ? -20.728 -10.865 -17.235 1.00 32.59 287 PRO A C 1
ATOM 2265 O O . PRO A 1 287 ? -19.852 -11.664 -17.502 1.00 32.59 287 PRO A O 1
ATOM 2268 N N . GLY A 1 288 ? -21.898 -10.916 -17.878 1.00 30.69 288 GLY A N 1
ATOM 2269 C CA . GLY A 1 288 ? -22.137 -11.817 -19.013 1.00 30.69 288 GLY A CA 1
ATOM 2270 C C . GLY A 1 288 ? -21.645 -11.301 -20.375 1.00 30.69 288 GLY A C 1
ATOM 2271 O O . GLY A 1 288 ? -21.342 -12.107 -21.244 1.00 30.69 288 GLY A O 1
ATOM 2272 N N . ALA A 1 289 ? -21.544 -9.983 -20.580 1.00 30.17 289 ALA A N 1
ATOM 2273 C CA . ALA A 1 289 ? -21.224 -9.387 -21.884 1.00 30.17 289 ALA A CA 1
ATOM 2274 C C . ALA A 1 289 ? -19.712 -9.175 -22.088 1.00 30.17 289 ALA A C 1
ATOM 2276 O O . ALA A 1 289 ? -19.190 -9.419 -23.171 1.00 30.17 289 ALA A O 1
ATOM 2277 N N . ILE A 1 290 ? -18.981 -8.812 -21.027 1.00 33.59 290 ILE A N 1
ATOM 2278 C CA . ILE A 1 290 ? -17.515 -8.641 -21.074 1.00 33.59 290 ILE A CA 1
ATOM 2279 C C . ILE A 1 290 ? -16.802 -10.002 -21.111 1.00 33.59 290 ILE A C 1
ATOM 2281 O O . ILE A 1 290 ? -15.782 -10.167 -21.775 1.00 33.59 290 ILE A O 1
ATOM 2285 N N . TRP A 1 291 ? -17.371 -11.012 -20.450 1.00 27.58 291 TRP A N 1
ATOM 2286 C CA . TRP A 1 291 ? -16.819 -12.368 -20.449 1.00 27.58 291 TRP A CA 1
ATOM 2287 C C . TRP A 1 291 ? -17.074 -13.126 -21.761 1.00 27.58 291 TRP A C 1
ATOM 2289 O O . TRP A 1 291 ? -16.480 -14.177 -21.958 1.00 27.58 291 TRP A O 1
ATOM 2299 N N . GLY A 1 292 ? -17.896 -12.596 -22.676 1.00 27.50 292 GLY A N 1
ATOM 2300 C CA . GLY A 1 292 ? -18.111 -13.169 -24.012 1.00 27.50 292 GLY A CA 1
ATOM 2301 C C . GLY A 1 292 ? -17.149 -12.658 -25.092 1.00 27.50 292 GLY A C 1
ATOM 2302 O O . GLY A 1 292 ? -16.971 -13.323 -26.107 1.00 27.50 292 GLY A O 1
ATOM 2303 N N . LEU A 1 293 ? -16.497 -11.506 -24.886 1.00 27.83 293 LEU A N 1
ATOM 2304 C CA . LEU A 1 293 ? -15.660 -10.852 -25.909 1.00 27.83 293 LEU A CA 1
ATOM 2305 C C . LEU A 1 293 ? -14.149 -10.927 -25.631 1.00 27.83 293 LEU A C 1
ATOM 2307 O O . LEU A 1 293 ? -13.352 -10.576 -26.496 1.00 27.83 293 LEU A O 1
ATOM 2311 N N . GLN A 1 294 ? -13.737 -11.443 -24.468 1.00 29.27 294 GLN A N 1
ATOM 2312 C CA . GLN A 1 294 ? -12.320 -11.615 -24.109 1.00 29.27 294 GLN A CA 1
ATOM 2313 C C . GLN A 1 294 ? -11.723 -12.971 -24.559 1.00 29.27 294 GLN A C 1
ATOM 2315 O O . GLN A 1 294 ? -10.521 -13.181 -24.411 1.00 29.27 294 GLN A O 1
ATOM 2320 N N . TYR A 1 295 ? -12.525 -13.906 -25.086 1.00 31.52 295 TYR A N 1
ATOM 2321 C CA . TYR A 1 295 ? -12.103 -15.309 -25.246 1.00 31.52 295 TYR A CA 1
ATOM 2322 C C . TYR A 1 295 ? -11.716 -15.814 -26.649 1.00 31.52 295 TYR A C 1
ATOM 2324 O O . TYR A 1 295 ? -10.912 -16.740 -26.684 1.00 31.52 295 TYR A O 1
ATOM 2332 N N . PRO A 1 296 ? -12.112 -15.241 -27.806 1.00 25.44 296 PRO A N 1
ATOM 2333 C CA . PRO A 1 296 ? -11.700 -15.851 -29.076 1.00 25.44 296 PRO A CA 1
ATOM 2334 C C . PRO A 1 296 ? -10.208 -15.655 -29.391 1.00 25.44 296 PRO A C 1
ATOM 2336 O O . PRO A 1 296 ? -9.585 -16.517 -29.998 1.00 25.44 296 PRO A O 1
ATOM 2339 N N . MET A 1 297 ? -9.603 -14.540 -28.961 1.00 27.89 297 MET A N 1
ATOM 2340 C CA . MET A 1 297 ? -8.224 -14.196 -29.349 1.00 27.89 297 MET A CA 1
ATOM 2341 C C . MET A 1 297 ? -7.160 -14.742 -28.384 1.00 27.89 297 MET A C 1
ATOM 2343 O O . MET A 1 297 ? -5.999 -14.875 -28.759 1.00 27.89 297 MET A O 1
ATOM 2347 N N . VAL A 1 298 ? -7.543 -15.089 -27.150 1.00 32.38 298 VAL A N 1
ATOM 2348 C CA . VAL A 1 298 ? -6.630 -15.686 -26.158 1.00 32.38 298 VAL A CA 1
ATOM 2349 C C . VAL A 1 298 ? -6.506 -17.198 -26.361 1.00 32.38 298 VAL A C 1
ATOM 2351 O O . VAL A 1 298 ? -5.416 -17.740 -26.167 1.00 32.38 298 VAL A O 1
ATOM 2354 N N . ASP A 1 299 ? -7.565 -17.864 -26.826 1.00 28.08 299 ASP A N 1
ATOM 2355 C CA . ASP A 1 299 ? -7.529 -19.300 -27.121 1.00 28.08 299 ASP A CA 1
ATOM 2356 C C . ASP A 1 299 ? -6.740 -19.601 -28.410 1.00 28.08 299 ASP A C 1
ATOM 2358 O O . ASP A 1 299 ? -5.967 -20.561 -28.449 1.00 28.08 299 ASP A O 1
ATOM 2362 N N . ASP A 1 300 ? -6.801 -18.719 -29.414 1.00 28.30 300 ASP A N 1
ATOM 2363 C CA . ASP A 1 300 ? -6.044 -18.880 -30.665 1.00 28.30 300 ASP A CA 1
ATOM 2364 C C . ASP A 1 300 ? -4.535 -18.569 -30.491 1.00 28.30 300 ASP A C 1
ATOM 2366 O O . ASP A 1 300 ? -3.663 -19.203 -31.098 1.00 28.30 300 ASP A O 1
ATOM 2370 N N . LEU A 1 301 ? -4.189 -17.663 -29.562 1.00 30.31 301 LEU A N 1
ATOM 2371 C CA . LEU A 1 301 ? -2.800 -17.405 -29.146 1.00 30.31 301 LEU A CA 1
ATOM 2372 C C . LEU A 1 301 ? -2.236 -18.483 -28.202 1.00 30.31 301 LEU A C 1
ATOM 2374 O O . LEU A 1 301 ? -1.022 -18.685 -28.178 1.00 30.31 301 LEU A O 1
ATOM 2378 N N . GLN A 1 302 ? -3.078 -19.212 -27.458 1.00 29.31 302 GLN A N 1
ATOM 2379 C CA . GLN A 1 302 ? -2.665 -20.374 -26.656 1.00 29.31 302 GLN A CA 1
ATOM 2380 C C . GLN A 1 302 ? -2.428 -21.622 -27.523 1.00 29.31 302 GLN A C 1
ATOM 2382 O O . GLN A 1 302 ? -1.467 -22.353 -27.275 1.00 29.31 302 GLN A O 1
ATOM 2387 N N . LEU A 1 303 ? -3.239 -21.848 -28.565 1.00 29.48 303 LEU A N 1
ATOM 2388 C CA . LEU A 1 303 ? -3.097 -22.992 -29.478 1.00 29.48 303 LEU A CA 1
ATOM 2389 C C . LEU A 1 303 ? -1.825 -22.922 -30.340 1.00 29.48 303 LEU A C 1
ATOM 2391 O O . LEU A 1 303 ? -1.199 -23.953 -30.593 1.00 29.48 303 LEU A O 1
ATOM 2395 N N . ARG A 1 304 ? -1.361 -21.720 -30.712 1.00 31.34 304 ARG A N 1
ATOM 2396 C CA . ARG A 1 304 ? -0.077 -21.541 -31.427 1.00 31.34 304 ARG A CA 1
ATOM 2397 C C . ARG A 1 304 ? 1.163 -21.571 -30.524 1.00 31.34 304 ARG A C 1
ATOM 2399 O O . ARG A 1 304 ? 2.278 -21.653 -31.034 1.00 31.34 304 ARG A O 1
ATOM 2406 N N . TYR A 1 305 ? 0.997 -21.571 -29.200 1.00 33.75 305 TYR A N 1
ATOM 2407 C CA . TYR A 1 305 ? 2.104 -21.548 -28.233 1.00 33.75 305 TYR A CA 1
ATOM 2408 C C . TYR A 1 305 ? 2.692 -22.940 -27.927 1.00 33.75 305 TYR A C 1
ATOM 2410 O O . TYR A 1 305 ? 3.728 -23.059 -27.276 1.00 33.75 305 TYR A O 1
ATOM 2418 N N . HIS A 1 306 ? 2.087 -24.022 -28.428 1.00 31.34 306 HIS A N 1
ATOM 2419 C CA . HIS A 1 306 ? 2.539 -25.392 -28.151 1.00 31.34 306 HIS A CA 1
ATOM 2420 C C . HIS A 1 306 ? 3.836 -25.829 -28.871 1.00 31.34 306 HIS A C 1
ATOM 2422 O O . HIS A 1 306 ? 4.208 -26.997 -28.775 1.00 31.34 306 HIS A O 1
ATOM 2428 N N . ARG A 1 307 ? 4.567 -24.925 -29.545 1.00 29.89 307 ARG A N 1
ATOM 2429 C CA . ARG A 1 307 ? 5.843 -25.249 -30.225 1.00 29.89 307 ARG A CA 1
ATOM 2430 C C . ARG A 1 307 ? 7.096 -24.502 -29.748 1.00 29.89 307 ARG A C 1
ATOM 2432 O O . ARG A 1 307 ? 8.159 -24.753 -30.300 1.00 29.89 307 ARG A O 1
ATOM 2439 N N . GLY A 1 308 ? 7.044 -23.657 -28.718 1.00 26.44 308 GLY A N 1
ATOM 2440 C CA . GLY A 1 308 ? 8.236 -22.922 -28.262 1.00 26.44 308 GLY A CA 1
ATOM 2441 C C . GLY A 1 308 ? 8.310 -22.807 -26.746 1.00 26.44 308 GLY A C 1
ATOM 2442 O O . GLY A 1 308 ? 7.456 -22.186 -26.126 1.00 26.44 308 GLY A O 1
ATOM 2443 N N . GLY A 1 309 ? 9.310 -23.442 -26.135 1.00 31.39 309 GLY A N 1
ATOM 2444 C CA . GLY A 1 309 ? 9.498 -23.458 -24.687 1.00 31.39 309 GLY A CA 1
ATOM 2445 C C . GLY A 1 309 ? 10.045 -22.147 -24.103 1.00 31.39 309 GLY A C 1
ATOM 2446 O O . GLY A 1 309 ? 10.902 -21.509 -24.703 1.00 31.39 309 GLY A O 1
ATOM 2447 N N . ARG A 1 310 ? 9.626 -21.893 -22.850 1.00 28.64 310 ARG A N 1
ATOM 2448 C CA . ARG A 1 310 ? 10.019 -20.852 -21.867 1.00 28.64 310 ARG A CA 1
ATOM 2449 C C . ARG A 1 310 ? 9.183 -19.558 -21.861 1.00 28.64 310 ARG A C 1
ATOM 2451 O O . ARG A 1 310 ? 9.137 -18.824 -22.833 1.00 28.64 310 ARG A O 1
ATOM 2458 N N . GLY A 1 311 ? 8.624 -19.260 -20.675 1.00 27.64 311 GLY A N 1
ATOM 2459 C CA . GLY A 1 311 ? 8.171 -17.920 -20.264 1.00 27.64 311 GLY A CA 1
ATOM 2460 C C . GLY A 1 311 ? 6.670 -17.775 -19.981 1.00 27.64 311 GLY A C 1
ATOM 2461 O O . GLY A 1 311 ? 5.920 -17.342 -20.843 1.00 27.64 311 GLY A O 1
ATOM 2462 N N . VAL A 1 312 ? 6.208 -18.061 -18.753 1.00 24.73 312 VAL A N 1
ATOM 2463 C CA . VAL A 1 312 ? 4.835 -17.717 -18.319 1.00 24.73 312 VAL A CA 1
ATOM 2464 C C . VAL A 1 312 ? 4.852 -17.096 -16.922 1.00 24.73 312 VAL A C 1
ATOM 2466 O O . VAL A 1 312 ? 4.844 -17.814 -15.925 1.00 24.73 312 VAL A O 1
ATOM 2469 N N . SER A 1 313 ? 4.807 -15.762 -16.839 1.00 32.28 313 SER A N 1
ATOM 2470 C CA . SER A 1 313 ? 4.535 -15.039 -15.581 1.00 32.28 313 SER A CA 1
ATOM 2471 C C . SER A 1 313 ? 4.060 -13.584 -15.765 1.00 32.28 313 SER A C 1
ATOM 2473 O O . SER A 1 313 ? 4.486 -12.718 -15.012 1.00 32.28 313 SER A O 1
ATOM 2475 N N . VAL A 1 314 ? 3.188 -13.269 -16.737 1.00 29.03 314 VAL A N 1
ATOM 2476 C CA . VAL A 1 314 ? 2.876 -11.844 -17.052 1.00 29.03 314 VAL A CA 1
ATOM 2477 C C . VAL A 1 314 ? 1.407 -11.421 -16.865 1.00 29.03 314 VAL A C 1
ATOM 2479 O O . VAL A 1 314 ? 1.100 -10.238 -16.830 1.00 29.03 314 VAL A O 1
ATOM 2482 N N . LEU A 1 315 ? 0.465 -12.329 -16.603 1.00 27.00 315 LEU A N 1
ATOM 2483 C CA . LEU A 1 315 ? -0.968 -11.980 -16.672 1.00 27.00 315 LEU A CA 1
ATOM 2484 C C . LEU A 1 315 ? -1.674 -11.634 -15.348 1.00 27.00 315 LEU A C 1
ATOM 2486 O O . LEU A 1 315 ? -2.893 -11.759 -15.269 1.00 27.00 315 LEU A O 1
ATOM 2490 N N . GLN A 1 316 ? -0.974 -11.231 -14.277 1.00 28.80 316 GLN A N 1
ATOM 2491 C CA . GLN A 1 316 ? -1.702 -10.983 -13.018 1.00 28.80 316 GLN A CA 1
ATOM 2492 C C . GLN A 1 316 ? -1.138 -9.981 -12.010 1.00 28.80 316 GLN A C 1
ATOM 2494 O O . GLN A 1 316 ? -1.559 -9.998 -10.855 1.00 28.80 316 GLN A O 1
ATOM 2499 N N . GLN A 1 317 ? -0.208 -9.108 -12.396 1.00 29.42 317 GLN A N 1
ATOM 2500 C CA . GLN A 1 317 ? 0.557 -8.364 -11.391 1.00 29.42 317 GLN A CA 1
ATOM 2501 C C . GLN A 1 317 ? 0.889 -6.912 -11.734 1.00 29.42 317 GLN A C 1
ATOM 2503 O O . GLN A 1 317 ? 1.933 -6.433 -11.319 1.00 29.42 317 GLN A O 1
ATOM 2508 N N . LEU A 1 318 ? 0.006 -6.160 -12.391 1.00 29.91 318 LEU A N 1
ATOM 2509 C CA . LEU A 1 318 ? 0.287 -4.742 -12.670 1.00 29.91 318 LEU A CA 1
ATOM 2510 C C . LEU A 1 318 ? -0.787 -3.779 -12.162 1.00 29.91 318 LEU A C 1
ATOM 2512 O O . LEU A 1 318 ? -1.295 -2.942 -12.889 1.00 29.91 318 LEU A O 1
ATOM 2516 N N . ALA A 1 319 ? -1.070 -3.864 -10.857 1.00 30.17 319 ALA A N 1
ATOM 2517 C CA . ALA A 1 319 ? -1.753 -2.807 -10.113 1.00 30.17 319 ALA A CA 1
ATOM 2518 C C . ALA A 1 319 ? -0.788 -2.180 -9.088 1.00 30.17 319 ALA A C 1
ATOM 2520 O O . ALA A 1 319 ? -0.751 -2.558 -7.917 1.00 30.17 319 ALA A O 1
ATOM 2521 N N . GLY A 1 320 ? 0.010 -1.225 -9.561 1.00 28.55 320 GLY A N 1
ATOM 2522 C CA . GLY A 1 320 ? 0.763 -0.247 -8.774 1.00 28.55 320 GLY A CA 1
ATOM 2523 C C . GLY A 1 320 ? 0.755 1.040 -9.595 1.00 28.55 320 GLY A C 1
ATOM 2524 O O . GLY A 1 320 ? 1.415 1.117 -10.613 1.00 28.55 320 GLY A O 1
ATOM 2525 N N . ALA A 1 321 ? -0.238 1.899 -9.380 1.00 28.94 321 ALA A N 1
ATOM 2526 C CA . ALA A 1 321 ? -0.026 3.184 -8.713 1.00 28.94 321 ALA A CA 1
ATOM 2527 C C . ALA A 1 321 ? 0.595 4.224 -9.658 1.00 28.94 321 ALA A C 1
ATOM 2529 O O . ALA A 1 321 ? 1.808 4.269 -9.801 1.00 28.94 321 ALA A O 1
ATOM 2530 N N . SER A 1 322 ? -0.262 5.049 -10.269 1.00 28.97 322 SER A N 1
ATOM 2531 C CA . SER A 1 322 ? -0.088 6.502 -10.457 1.00 28.97 322 SER A CA 1
ATOM 2532 C C . SER A 1 322 ? -1.051 6.991 -11.534 1.00 28.97 322 SER A C 1
ATOM 2534 O O . SER A 1 322 ? -0.756 6.843 -12.708 1.00 28.97 322 SER A O 1
ATOM 2536 N N . PHE A 1 323 ? -2.194 7.554 -11.135 1.00 25.25 323 PHE A N 1
ATOM 2537 C CA . PHE A 1 323 ? -2.920 8.579 -11.902 1.00 25.25 323 PHE A CA 1
ATOM 2538 C C . PHE A 1 323 ? -4.066 9.109 -11.028 1.00 25.25 323 PHE A C 1
ATOM 2540 O O . PHE A 1 323 ? -5.192 8.646 -11.138 1.00 25.25 323 PHE A O 1
ATOM 2547 N N . CYS A 1 324 ? -3.748 9.967 -10.050 1.00 24.27 324 CYS A N 1
ATOM 2548 C CA . CYS A 1 324 ? -4.696 10.880 -9.382 1.00 24.27 324 CYS A CA 1
ATOM 2549 C C . CYS A 1 324 ? -3.977 11.693 -8.292 1.00 24.27 324 CYS A C 1
ATOM 2551 O O . CYS A 1 324 ? -4.333 11.631 -7.121 1.00 24.27 324 CYS A O 1
ATOM 2553 N N . ASP A 1 325 ? -2.953 12.455 -8.674 1.00 24.67 325 ASP A N 1
ATOM 2554 C CA . ASP A 1 325 ? -2.439 13.555 -7.846 1.00 24.67 325 ASP A CA 1
ATOM 2555 C C . ASP A 1 325 ? -2.526 14.872 -8.621 1.00 24.67 325 ASP A C 1
ATOM 2557 O O . ASP A 1 325 ? -1.573 15.636 -8.762 1.00 24.67 325 ASP A O 1
ATOM 2561 N N . CYS A 1 326 ? -3.717 15.156 -9.139 1.00 22.30 326 CYS A N 1
ATOM 2562 C CA . CYS A 1 326 ? -4.045 16.519 -9.499 1.00 22.30 326 CYS A CA 1
ATOM 2563 C C . CYS A 1 326 ? -4.904 17.096 -8.371 1.00 22.30 326 CYS A C 1
ATOM 2565 O O . CYS A 1 326 ? -6.062 16.720 -8.202 1.00 22.30 326 CYS A O 1
ATOM 2567 N N . ASN A 1 327 ? -4.321 18.063 -7.655 1.00 26.14 327 ASN A N 1
ATOM 2568 C CA . ASN A 1 327 ? -5.022 19.189 -7.036 1.00 26.14 327 ASN A CA 1
ATOM 2569 C C . ASN A 1 327 ? -5.373 19.161 -5.526 1.00 26.14 327 ASN A C 1
ATOM 2571 O O . ASN A 1 327 ? -6.485 19.499 -5.124 1.00 26.14 327 ASN A O 1
ATOM 2575 N N . MET A 1 328 ? -4.393 18.879 -4.656 1.00 24.47 328 MET A N 1
ATOM 2576 C CA . MET A 1 328 ? -4.519 19.117 -3.200 1.00 24.47 328 MET A CA 1
ATOM 2577 C C . MET A 1 328 ? -4.306 20.601 -2.799 1.00 24.47 328 MET A C 1
ATOM 2579 O O . MET A 1 328 ? -4.762 21.036 -1.740 1.00 24.47 328 MET A O 1
ATOM 2583 N N . SER A 1 329 ? -3.645 21.412 -3.637 1.00 25.33 329 SER A N 1
ATOM 2584 C CA . SER A 1 329 ? -3.323 22.820 -3.328 1.00 25.33 329 SER A CA 1
ATOM 2585 C C . SER A 1 329 ? -4.477 23.801 -3.583 1.00 25.33 329 SER A C 1
ATOM 2587 O O . SER A 1 329 ? -4.519 24.861 -2.957 1.00 25.33 329 SER A O 1
ATOM 2589 N N . LEU A 1 330 ? -5.449 23.459 -4.440 1.00 26.14 330 LEU A N 1
ATOM 2590 C CA . LEU A 1 330 ? -6.642 24.292 -4.658 1.00 26.14 330 LEU A CA 1
ATOM 2591 C C . LEU A 1 330 ? -7.749 24.053 -3.615 1.00 26.14 330 LEU A C 1
ATOM 2593 O O . LEU A 1 330 ? -8.517 24.968 -3.321 1.00 26.14 330 LEU A O 1
ATOM 2597 N N . LEU A 1 331 ? -7.803 22.874 -2.983 1.00 27.69 331 LEU A N 1
ATOM 2598 C CA . LEU A 1 331 ? -8.812 22.555 -1.960 1.00 27.69 331 LEU A CA 1
ATOM 2599 C C . LEU A 1 331 ? -8.521 23.198 -0.596 1.00 27.69 331 LEU A C 1
ATOM 2601 O O . LEU A 1 331 ? -9.449 23.591 0.108 1.00 27.69 331 LEU A O 1
ATOM 2605 N N . THR A 1 332 ? -7.250 23.412 -0.249 1.00 30.31 332 THR A N 1
ATOM 2606 C CA . THR A 1 332 ? -6.873 24.108 0.995 1.00 30.31 332 THR A CA 1
ATOM 2607 C C . THR A 1 332 ? -7.202 25.603 0.966 1.00 30.31 332 THR A C 1
ATOM 2609 O O . THR A 1 332 ? -7.437 26.187 2.021 1.00 30.31 332 THR A O 1
ATOM 2612 N N . ARG A 1 333 ? -7.297 26.231 -0.217 1.00 24.98 333 ARG A N 1
ATOM 2613 C CA . ARG A 1 333 ? -7.762 27.626 -0.338 1.00 24.98 333 ARG A CA 1
ATOM 2614 C C . ARG A 1 333 ? -9.277 27.769 -0.192 1.00 24.98 333 ARG A C 1
ATOM 2616 O O . ARG A 1 333 ? -9.726 28.802 0.289 1.00 24.98 333 ARG A O 1
ATOM 2623 N N . ARG A 1 334 ? -10.058 26.742 -0.545 1.00 24.73 334 ARG A N 1
ATOM 2624 C CA . ARG A 1 334 ? -11.528 26.790 -0.454 1.00 24.73 334 ARG A CA 1
ATOM 2625 C C . ARG A 1 334 ? -12.059 26.619 0.970 1.00 24.73 334 ARG A C 1
ATOM 2627 O O . ARG A 1 334 ? -13.066 27.223 1.298 1.00 24.73 334 ARG A O 1
ATOM 2634 N N . MET A 1 335 ? -11.344 25.903 1.842 1.00 30.88 335 MET A N 1
ATOM 2635 C CA . MET A 1 335 ? -11.742 25.759 3.253 1.00 30.88 335 MET A CA 1
ATOM 2636 C C . MET A 1 335 ? -11.520 27.018 4.109 1.00 30.88 335 MET A C 1
ATOM 2638 O O . MET A 1 335 ? -11.986 27.060 5.238 1.00 30.88 335 MET A O 1
ATOM 2642 N N . LYS A 1 336 ? -10.830 28.050 3.601 1.00 30.91 336 LYS A N 1
ATOM 2643 C CA . LYS A 1 336 ? -10.659 29.326 4.321 1.00 30.91 336 LYS A CA 1
ATOM 2644 C C . LYS A 1 336 ? -11.791 30.333 4.090 1.00 30.91 336 LYS A C 1
ATOM 2646 O O . LYS A 1 336 ? -11.798 31.350 4.768 1.00 30.91 336 LYS A O 1
ATOM 2651 N N . HIS A 1 337 ? -12.701 30.076 3.147 1.00 29.58 337 HIS A N 1
ATOM 2652 C CA . HIS A 1 337 ? -13.746 31.036 2.771 1.00 29.58 337 HIS A CA 1
ATOM 2653 C C . HIS A 1 337 ? -15.154 30.690 3.273 1.00 29.58 337 HIS A C 1
ATOM 2655 O O . HIS A 1 337 ? -16.015 31.557 3.212 1.00 29.58 337 HIS A O 1
ATOM 2661 N N . ASP A 1 338 ? -15.364 29.493 3.833 1.00 31.19 338 ASP A N 1
ATOM 2662 C CA . ASP A 1 338 ? -16.660 29.054 4.384 1.00 31.19 338 ASP A CA 1
ATOM 2663 C C . ASP A 1 338 ? -16.675 29.095 5.929 1.00 31.19 338 ASP A C 1
ATOM 2665 O O . ASP A 1 338 ? -17.352 28.318 6.599 1.00 31.19 338 ASP A O 1
ATOM 2669 N N . SER A 1 339 ? -15.865 29.971 6.527 1.00 36.78 339 SER A N 1
ATOM 2670 C CA . SER A 1 339 ? -15.803 30.187 7.980 1.00 36.78 339 SER A CA 1
ATOM 2671 C C . SER A 1 339 ? -15.597 31.670 8.279 1.00 36.78 339 SER A C 1
ATOM 2673 O O . SER A 1 339 ? -14.560 32.068 8.808 1.00 36.78 339 SER A O 1
ATOM 2675 N N . ALA A 1 340 ? -16.566 32.485 7.870 1.00 30.89 340 ALA A N 1
ATOM 2676 C CA . ALA A 1 340 ? -16.788 33.843 8.353 1.00 30.89 340 ALA A CA 1
ATOM 2677 C C . ALA A 1 340 ? -18.277 34.164 8.229 1.00 30.89 340 ALA A C 1
ATOM 2679 O O . ALA A 1 340 ? -18.833 33.874 7.144 1.00 30.89 340 ALA A O 1
#

pLDDT: mean 71.71, std 23.68, range [22.3, 95.88]

Mean predicted aligned error: 13.68 Å

Nearest PDB structures (foldseek):
  2xq2-assembly1_A  TM=7.743E-01  e=9.640E-08  Vibrio parahaemolyticus
  3dh4-assembly1_A  TM=7.772E-01  e=3.519E-07  Vibrio parahaemolyticus
  7vsi-assembly1_A  TM=8.329E-01  e=1.222E-06  Homo sapiens
  8hb0-assembly1_A  TM=8.296E-01  e=1.106E-06  Homo sapiens
  2xq2-assembly1_B  TM=7.206E-01  e=3.887E-07  Vibrio parahaemolyticus

Organism: NCBI:txid59203

Radius of gyration: 23.49 Å; Cα contacts (8 Å, |Δi|>4): 224; chains: 1; bounding box: 55×63×58 Å

Solvent-accessible surface area (backbone atoms only — not comparable to full-atom values): 19558 Å² total; per-residue (Å²): 134,84,78,62,76,74,56,59,56,54,49,59,66,47,22,48,47,49,54,48,50,24,56,62,72,64,30,58,65,54,42,50,58,46,69,69,34,84,25,48,36,56,27,52,52,52,52,51,52,49,57,57,58,54,68,45,34,48,66,72,58,46,46,50,38,56,53,23,54,72,76,46,81,83,61,95,47,76,82,48,30,52,61,54,45,44,61,76,72,41,57,72,74,54,38,54,51,49,52,53,52,52,51,51,52,51,53,52,53,50,52,47,50,38,51,35,53,15,47,48,42,23,59,63,41,40,26,70,74,74,37,78,83,62,51,71,70,56,39,54,52,53,13,52,54,50,29,52,50,51,50,53,51,49,63,70,49,44,73,76,52,75,71,46,90,77,29,64,66,54,54,52,52,58,60,47,53,39,52,41,40,31,53,38,47,46,52,53,47,52,69,79,38,38,32,51,31,73,65,28,48,55,51,21,41,53,52,17,33,53,47,36,47,41,53,66,70,70,67,61,58,97,63,63,69,46,55,50,43,36,52,32,35,54,52,28,51,52,45,30,51,53,40,25,70,77,51,50,39,94,61,67,66,74,90,77,83,83,78,84,50,53,76,60,44,59,83,76,38,92,56,48,70,61,50,47,53,52,54,56,71,40,60,72,65,36,80,71,51,54,69,65,71,66,49,72,69,53,55,57,57,53,68,69,48,81,79,66,90,86,89,88,89,81,91,84,80,65,88,76,89,87,89,83,88,83,66,75,75,63,55,65,61,56,70,68,70,82,74,126

InterPro domains:
  IPR001734 Sodium/solute symporter [PF00474] (26-207)
  IPR001734 Sodium/solute symporter [PS50283] (1-222)
  IPR001734 Sodium/solute symporter [TIGR00813] (13-208)
  IPR038377 Sodium/glucose symporter superfamily [G3DSA:1.20.1730.10] (10-278)

Foldseek 3Di:
DDPDPVVVVVLCPFLQVLLVCLCQVPQQLNVVVLVPDQAVARSVVVVVVVVVVLVCLCVVPQVQLVVLVVVPVDDPASVCSNLVSCVVPDDPVVNVVVVVVVVVQVVLVLVSVLQSQLCCCLVVPCCPPPNVPDDPVVSVVSSVVVSVVVVVVCVVCVVVQVPPPNHNQVVVVLVCLLQSLLVSLLVVCCVVPQFQDPVLSVVLRVQLNVQLCCVVPPPPDPDDSSVSSSVSNVVSNVSRVVNCVVRTHPDGDDDDDPPPHHHDHPCNDPCVVVVCVVVVVCPCVDPVNVVVPPPPVVVVVVVVPVPDDDDDDRPRDRPDDDDDPPDPPPVVVVVVPVPD

Sequence (340 aa):
MAPPTRCRLARRFTGLILVNTFYWCTNQGIVQRTLASKSLAEGQKGALLTAVLKMLDPLVLVLPGLIAFHLYQDLPKADMAYPTLVNNVLPTPLVGFFGAVLFGAVISTFNGFLNSASTLFSMGIYRRVINENAQPERLVRVGRQFGLFIAIISILVAPWIANAPEGLYSWMKQLNGIYNVPLVTIIIMGFFFPRIPALAAKVAMGIGIVSYITINYLVKFDFHFLYVLACTFCINVVVMLMIGAIAPRATPFKFQDAFAVDMKTVEEREDRRRWHSVCDGWRLFRPGAIWGLQYPMVDDLQLRYHRGGRGVSVLQQLAGASFCDCNMSLLTRRMKHDSA